Protein AF-0000000084953212 (afdb_homodimer)

Radius of gyration: 23.02 Å; Cα contacts (8 Å, |Δi|>4): 753; chains: 2; bounding box: 34×69×54 Å

Secondary structure (DSSP, 8-state):
-EEEEEEEEE--TTHHHH-SEEEEEEEEEEE--TTEEEEEEEETTEEEEEEEE---TTSSEEEEEEEEE-HHHHHHHHTTSPS--EEEEEEEEEETTEEEEEEEE-GGGTT-EEEEEEESSTT------TTEEEE-TT-GGGSHHHHHHS-GGG--/-EEEEEEEEE--TTHHHH-SEEEEEEEEEEE--TTEEEEEEEETTEEEEEEEE---TTSSEEEEEEEEE-HHHHHHHHTTSPS--EEEEEEEEEETTEEEEEEEE-GGGTT-EEEEEEESSTT------TTEEEE-TT-GGGSHHHHHHS-GGG--

Organism: Flavobacterium frigoris (strain PS1) (NCBI:txid1086011)

Structure (mmCIF, N/CA/C/O backbone):
data_AF-0000000084953212-model_v1
#
loop_
_entity.id
_entity.type
_entity.pdbx_description
1 polymer 'CYTH domain-containing protein'
#
loop_
_atom_site.group_PDB
_atom_site.id
_atom_site.type_symbol
_atom_site.label_atom_id
_atom_site.label_alt_id
_atom_site.label_comp_id
_atom_site.label_asym_id
_atom_site.label_entity_id
_atom_site.label_seq_id
_atom_site.pdbx_PDB_ins_code
_atom_site.Cartn_x
_atom_site.Cartn_y
_atom_site.Cartn_z
_atom_site.occupancy
_atom_site.B_iso_or_equiv
_atom_site.auth_seq_id
_atom_site.auth_comp_id
_atom_site.auth_asym_id
_atom_site.auth_atom_id
_atom_site.pdbx_PDB_model_num
ATOM 1 N N . MET A 1 1 ? -11.477 -5.938 -7.82 1 88.38 1 MET A N 1
ATOM 2 C CA . MET A 1 1 ? -11.906 -7.133 -8.547 1 88.38 1 MET A CA 1
ATOM 3 C C . MET A 1 1 ? -11.695 -8.383 -7.699 1 88.38 1 MET A C 1
ATOM 5 O O . MET A 1 1 ? -10.938 -8.359 -6.727 1 88.38 1 MET A O 1
ATOM 9 N N . ILE A 1 2 ? -12.461 -9.484 -8.008 1 93.38 2 ILE A N 1
ATOM 10 C CA . ILE A 1 2 ? -12.258 -10.758 -7.328 1 93.38 2 ILE A CA 1
ATOM 11 C C . ILE A 1 2 ? -11.383 -11.664 -8.188 1 93.38 2 ILE A C 1
ATOM 13 O O . ILE A 1 2 ? -11.609 -11.797 -9.391 1 93.38 2 ILE A O 1
ATOM 17 N N . GLU A 1 3 ? -10.414 -12.211 -7.512 1 95.75 3 GLU A N 1
ATOM 18 C CA . GLU A 1 3 ? -9.562 -13.18 -8.203 1 95.75 3 GLU A CA 1
ATOM 19 C C . GLU A 1 3 ? -9.758 -14.586 -7.637 1 95.75 3 GLU A C 1
ATOM 21 O O . GLU A 1 3 ? -9.961 -14.75 -6.434 1 95.75 3 GLU A O 1
ATOM 26 N N . ILE A 1 4 ? -9.75 -15.602 -8.523 1 96.38 4 ILE A N 1
ATOM 27 C CA . ILE A 1 4 ? -9.844 -17.016 -8.172 1 96.38 4 ILE A CA 1
ATOM 28 C C . ILE A 1 4 ? -8.633 -17.766 -8.711 1 96.38 4 ILE A C 1
ATOM 30 O O . ILE A 1 4 ? -8.414 -17.797 -9.922 1 96.38 4 ILE A O 1
ATOM 34 N N . GLU A 1 5 ? -7.91 -18.375 -7.75 1 97.12 5 GLU A N 1
ATOM 35 C CA . GLU A 1 5 ? -6.66 -18.984 -8.195 1 97.12 5 GLU A CA 1
ATOM 36 C C . GLU A 1 5 ? -6.402 -20.312 -7.473 1 97.12 5 GLU A C 1
ATOM 38 O O . GLU A 1 5 ? -6.863 -20.5 -6.344 1 97.12 5 GLU A O 1
ATOM 43 N N . ARG A 1 6 ? -5.727 -21.203 -8.125 1 97.38 6 ARG A N 1
ATOM 44 C CA . ARG A 1 6 ? -5.23 -22.453 -7.547 1 97.38 6 ARG A CA 1
ATOM 45 C C . ARG A 1 6 ? -3.717 -22.547 -7.684 1 97.38 6 ARG A C 1
ATOM 47 O O . ARG A 1 6 ? -3.139 -22.031 -8.648 1 97.38 6 ARG A O 1
ATOM 54 N N . LYS A 1 7 ? -3.133 -23.25 -6.73 1 97.94 7 LYS A N 1
ATOM 55 C CA . LYS A 1 7 ? -1.68 -23.344 -6.633 1 97.94 7 LYS A CA 1
ATOM 56 C C . LYS A 1 7 ? -1.238 -24.797 -6.52 1 97.94 7 LYS A C 1
ATOM 58 O O . LYS A 1 7 ? -1.851 -25.594 -5.797 1 97.94 7 LYS A O 1
ATOM 63 N N . PHE A 1 8 ? -0.127 -25.094 -7.227 1 98.75 8 PHE A N 1
ATOM 64 C CA . PHE A 1 8 ? 0.37 -26.469 -7.27 1 98.75 8 PHE A CA 1
ATOM 65 C C . PHE A 1 8 ? 1.893 -26.484 -7.207 1 98.75 8 PHE A C 1
ATOM 67 O O . PHE A 1 8 ? 2.555 -25.562 -7.676 1 98.75 8 PHE A O 1
ATOM 74 N N . LEU A 1 9 ? 2.389 -27.578 -6.641 1 98.62 9 LEU A N 1
ATOM 75 C CA . LEU A 1 9 ? 3.799 -27.891 -6.848 1 98.62 9 LEU A CA 1
ATOM 76 C C . LEU A 1 9 ? 4.039 -28.391 -8.266 1 98.62 9 LEU A C 1
ATOM 78 O O . LEU A 1 9 ? 3.09 -28.656 -9.008 1 98.62 9 LEU A O 1
ATOM 82 N N . VAL A 1 10 ? 5.332 -28.516 -8.641 1 98.69 10 VAL A N 1
ATOM 83 C CA . VAL A 1 10 ? 5.695 -28.906 -10 1 98.69 10 VAL A CA 1
ATOM 84 C C . VAL A 1 10 ? 6.625 -30.125 -9.945 1 98.69 10 VAL A C 1
ATOM 86 O O . VAL A 1 10 ? 7.574 -30.156 -9.164 1 98.69 10 VAL A O 1
ATOM 89 N N . LYS A 1 11 ? 6.41 -31.078 -10.844 1 97.94 11 LYS A N 1
ATOM 90 C CA . LYS A 1 11 ? 7.07 -32.375 -10.766 1 97.94 11 LYS A CA 1
ATOM 91 C C . LYS A 1 11 ? 8.43 -32.344 -11.461 1 97.94 11 LYS A C 1
ATOM 93 O O . LYS A 1 11 ? 9.352 -33.062 -11.062 1 97.94 11 LYS A O 1
ATOM 98 N N . ASP A 1 12 ? 8.508 -31.625 -12.539 1 96.88 12 ASP A N 1
ATOM 99 C CA . ASP A 1 12 ? 9.75 -31.578 -13.297 1 96.88 12 ASP A CA 1
ATOM 100 C C . ASP A 1 12 ? 9.828 -30.312 -14.148 1 96.88 12 ASP A C 1
ATOM 102 O O . ASP A 1 12 ? 8.906 -29.5 -14.141 1 96.88 12 ASP A O 1
ATOM 106 N N . ASN A 1 13 ? 10.875 -30.188 -14.945 1 97.88 13 ASN A N 1
ATOM 107 C CA . ASN A 1 13 ? 11.164 -28.922 -15.609 1 97.88 13 ASN A CA 1
ATOM 108 C C . ASN A 1 13 ? 10.625 -28.906 -17.031 1 97.88 13 ASN A C 1
ATOM 110 O O . ASN A 1 13 ? 10.977 -28.031 -17.828 1 97.88 13 ASN A O 1
ATOM 114 N N . SER A 1 14 ? 9.789 -29.828 -17.375 1 97.75 14 SER A N 1
ATOM 115 C CA . SER A 1 14 ? 9.336 -29.922 -18.766 1 97.75 14 SER A CA 1
ATOM 116 C C . SER A 1 14 ? 8.469 -28.719 -19.141 1 97.75 14 SER A C 1
ATOM 118 O O . SER A 1 14 ? 8.258 -28.453 -20.312 1 97.75 14 SER A O 1
ATOM 120 N N . PHE A 1 15 ? 7.945 -27.984 -18.125 1 98.31 15 PHE A N 1
ATOM 121 C CA . PHE A 1 15 ? 7.16 -26.781 -18.375 1 98.31 15 PHE A CA 1
ATOM 122 C C . PHE A 1 15 ? 7.992 -25.734 -19.109 1 98.31 15 PHE A C 1
ATOM 124 O O . PHE A 1 15 ? 7.449 -24.891 -19.828 1 98.31 15 PHE A O 1
ATOM 131 N N . LYS A 1 16 ? 9.258 -25.75 -18.938 1 98.38 16 LYS A N 1
ATOM 132 C CA . LYS A 1 16 ? 10.125 -24.734 -19.516 1 98.38 16 LYS A CA 1
ATOM 133 C C . LYS A 1 16 ? 10.086 -24.766 -21.047 1 98.38 16 LYS A C 1
ATOM 135 O O . LYS A 1 16 ? 10.039 -23.719 -21.703 1 98.38 16 LYS A O 1
ATOM 140 N N . SER A 1 17 ? 10.094 -26 -21.609 1 97.5 17 SER A N 1
ATOM 141 C CA . SER A 1 17 ? 10.062 -26.141 -23.062 1 97.5 17 SER A CA 1
ATOM 142 C C . SER A 1 17 ? 8.68 -25.797 -23.625 1 97.5 17 SER A C 1
ATOM 144 O O . SER A 1 17 ? 8.547 -25.453 -24.797 1 97.5 17 SER A O 1
ATOM 146 N N . ALA A 1 18 ? 7.699 -25.891 -22.781 1 97.25 18 ALA A N 1
ATOM 147 C CA . ALA A 1 18 ? 6.324 -25.656 -23.219 1 97.25 18 ALA A CA 1
ATOM 148 C C . ALA A 1 18 ? 5.941 -24.188 -23.047 1 97.25 18 ALA A C 1
ATOM 150 O O . ALA A 1 18 ? 4.906 -23.75 -23.547 1 97.25 18 ALA A O 1
ATOM 151 N N . ALA A 1 19 ? 6.727 -23.375 -22.422 1 98.5 19 ALA A N 1
ATOM 152 C CA . ALA A 1 19 ? 6.395 -22 -22.094 1 98.5 19 ALA A CA 1
ATOM 153 C C . ALA A 1 19 ? 6.461 -21.109 -23.344 1 98.5 19 ALA A C 1
ATOM 155 O O . ALA A 1 19 ? 7.387 -21.234 -24.141 1 98.5 19 ALA A O 1
ATOM 156 N N . PHE A 1 20 ? 5.488 -20.25 -23.516 1 98.19 20 PHE A N 1
ATOM 157 C CA . PHE A 1 20 ? 5.504 -19.328 -24.656 1 98.19 20 PHE A CA 1
ATOM 158 C C . PHE A 1 20 ? 6.105 -17.984 -24.266 1 98.19 20 PHE A C 1
ATOM 160 O O . PHE A 1 20 ? 6.395 -17.156 -25.125 1 98.19 20 PHE A O 1
ATOM 167 N N . ASN A 1 21 ? 6.215 -17.719 -22.953 1 97.31 21 ASN A N 1
ATOM 168 C CA . ASN A 1 21 ? 6.812 -16.5 -22.422 1 97.31 21 AS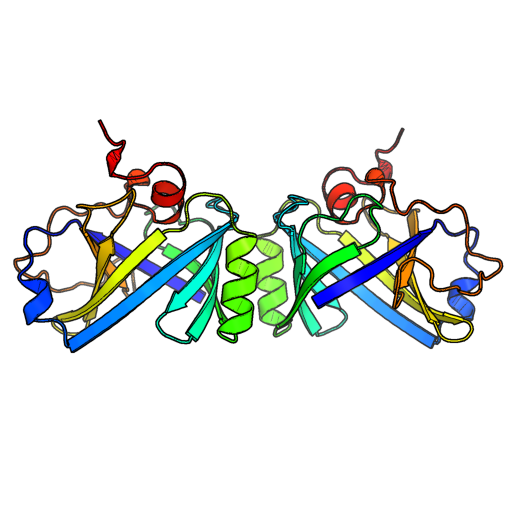N A CA 1
ATOM 169 C C . ASN A 1 21 ? 7.492 -16.75 -21.078 1 97.31 21 ASN A C 1
ATOM 171 O O . ASN A 1 21 ? 7.168 -17.719 -20.391 1 97.31 21 ASN A O 1
ATOM 175 N N . GLN A 1 22 ? 8.492 -15.984 -20.797 1 97.56 22 GLN A N 1
ATOM 176 C CA . GLN A 1 22 ? 9.148 -15.992 -19.5 1 97.56 22 GLN A CA 1
ATOM 177 C C . GLN A 1 22 ? 9.594 -14.586 -19.109 1 97.56 22 GLN A C 1
ATOM 179 O O . GLN A 1 22 ? 10.031 -13.805 -19.953 1 97.56 22 GLN A O 1
ATOM 184 N N . ASN A 1 23 ? 9.422 -14.227 -17.844 1 97.38 23 ASN A N 1
ATOM 185 C CA . ASN A 1 23 ? 9.828 -12.922 -17.312 1 97.38 23 ASN A CA 1
ATOM 186 C C . ASN A 1 23 ? 10.5 -13.062 -15.953 1 97.38 23 ASN A C 1
ATOM 188 O O . ASN A 1 23 ? 10.07 -13.859 -15.125 1 97.38 23 ASN A O 1
ATOM 192 N N . ARG A 1 24 ? 11.562 -12.289 -15.805 1 97.56 24 ARG A N 1
ATOM 193 C CA . ARG A 1 24 ? 12.156 -12.164 -14.477 1 97.56 24 ARG A CA 1
ATOM 194 C C . ARG A 1 24 ? 11.336 -11.219 -13.602 1 97.56 24 ARG A C 1
ATOM 196 O O . ARG A 1 24 ? 10.945 -10.141 -14.047 1 97.56 24 ARG A O 1
ATOM 203 N N . ILE A 1 25 ? 11.102 -11.648 -12.383 1 98.25 25 ILE A N 1
ATOM 204 C CA . ILE A 1 25 ? 10.234 -10.875 -11.5 1 98.25 25 ILE A CA 1
ATOM 205 C C . ILE A 1 25 ? 10.914 -10.672 -10.148 1 98.25 25 ILE A C 1
ATOM 207 O O . ILE A 1 25 ? 11.5 -11.602 -9.594 1 98.25 25 ILE A O 1
ATOM 211 N N . ALA A 1 26 ? 10.93 -9.469 -9.68 1 97.81 26 ALA A N 1
ATOM 212 C CA . ALA A 1 26 ? 11.242 -9.125 -8.297 1 97.81 26 ALA A CA 1
ATOM 213 C C . ALA A 1 26 ? 10.016 -8.578 -7.574 1 97.81 26 ALA A C 1
ATOM 215 O O . ALA A 1 26 ? 9.281 -7.746 -8.125 1 97.81 26 ALA A O 1
ATOM 216 N N . GLN A 1 27 ? 9.758 -9.07 -6.383 1 98.25 27 GLN A N 1
ATOM 217 C CA . GLN A 1 27 ? 8.586 -8.539 -5.691 1 98.25 27 GLN A CA 1
ATOM 218 C C . GLN A 1 27 ? 8.828 -8.461 -4.188 1 98.25 27 GLN A C 1
ATOM 220 O O . GLN A 1 27 ? 9.602 -9.25 -3.635 1 98.25 27 GLN A O 1
ATOM 225 N N . GLY A 1 28 ? 8.281 -7.496 -3.545 1 98.38 28 GLY A N 1
ATOM 226 C CA . GLY A 1 28 ? 8.32 -7.258 -2.111 1 98.38 28 GLY A CA 1
ATOM 227 C C . GLY A 1 28 ? 7 -6.766 -1.552 1 98.38 28 GLY A C 1
ATOM 228 O O . GLY A 1 28 ? 6.055 -6.527 -2.303 1 98.38 28 GLY A O 1
ATOM 229 N N . TYR A 1 29 ? 6.961 -6.711 -0.256 1 98.75 29 TYR A N 1
ATOM 230 C CA . TYR A 1 29 ? 5.707 -6.371 0.401 1 98.75 29 TYR A CA 1
ATOM 231 C C . TYR A 1 29 ? 5.871 -5.148 1.296 1 98.75 29 TYR A C 1
ATOM 233 O O . TYR A 1 29 ? 6.719 -5.141 2.191 1 98.75 29 TYR A O 1
ATOM 241 N N . LEU A 1 30 ? 5.035 -4.176 1.003 1 98.69 30 LEU A N 1
ATOM 242 C CA . LEU A 1 30 ? 4.902 -3.064 1.939 1 98.69 30 LEU A CA 1
ATOM 24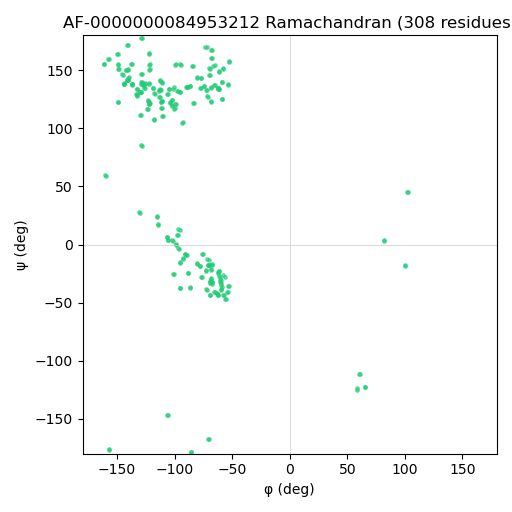3 C C . LEU A 1 30 ? 4.066 -3.469 3.148 1 98.69 30 LEU A C 1
ATOM 245 O O . LEU A 1 30 ? 4.199 -2.879 4.223 1 98.69 30 LEU A O 1
ATOM 249 N N . ASN A 1 31 ? 3.207 -4.383 2.939 1 98.5 31 ASN A N 1
ATOM 250 C CA . ASN A 1 31 ? 2.418 -5.023 3.986 1 98.5 31 ASN A CA 1
ATOM 251 C C . ASN A 1 31 ? 2.088 -6.473 3.635 1 98.5 31 ASN A C 1
ATOM 253 O O . ASN A 1 31 ? 1.482 -6.742 2.596 1 98.5 31 ASN A O 1
ATOM 257 N N . SER A 1 32 ? 2.467 -7.41 4.492 1 97.25 32 SER A N 1
ATOM 258 C CA . SER A 1 32 ? 2.24 -8.82 4.199 1 97.25 32 SER A CA 1
ATOM 259 C C . SER A 1 32 ? 1.036 -9.359 4.965 1 97.25 32 SER A C 1
ATOM 261 O O . SER A 1 32 ? 0.739 -10.555 4.906 1 97.25 32 SER A O 1
ATOM 263 N N . ASP A 1 33 ? 0.352 -8.492 5.703 1 96.12 33 ASP A N 1
ATOM 264 C CA . ASP A 1 33 ? -0.86 -8.922 6.395 1 96.12 33 ASP A CA 1
ATOM 265 C C . ASP A 1 33 ? -1.892 -9.461 5.41 1 96.12 33 ASP A C 1
ATOM 267 O O . ASP A 1 33 ? -2.285 -8.766 4.469 1 96.12 33 ASP A O 1
ATOM 271 N N . PRO A 1 34 ? -2.371 -10.688 5.625 1 94.88 34 PRO A N 1
ATOM 272 C CA . PRO A 1 34 ? -3.281 -11.305 4.656 1 94.88 34 PRO A CA 1
ATOM 273 C C . PRO A 1 34 ? -4.578 -10.516 4.484 1 94.88 34 PRO A C 1
ATOM 275 O O . PRO A 1 34 ? -5.246 -10.641 3.455 1 94.88 34 PRO A O 1
ATOM 278 N N . GLU A 1 35 ? -4.984 -9.719 5.414 1 96 35 GLU A N 1
ATOM 279 C CA . GLU A 1 35 ? -6.234 -8.961 5.332 1 96 35 GLU A CA 1
ATOM 280 C C . GLU A 1 35 ? -6.078 -7.738 4.43 1 96 35 GLU A C 1
ATOM 282 O O . GLU A 1 35 ? -7.074 -7.164 3.982 1 96 35 GLU A O 1
ATOM 287 N N . ARG A 1 36 ? -4.832 -7.344 4.191 1 97.88 36 ARG A N 1
ATOM 288 C CA . ARG A 1 36 ? -4.559 -6.121 3.445 1 97.88 36 ARG A CA 1
ATOM 289 C C . ARG A 1 36 ? -3.137 -6.121 2.898 1 97.88 36 ARG A C 1
ATOM 291 O O . ARG A 1 36 ? -2.359 -5.203 3.172 1 97.88 36 ARG A O 1
ATOM 298 N N . THR A 1 37 ? -2.854 -7.059 2.117 1 98.19 37 THR A N 1
ATOM 299 C CA . THR A 1 37 ? -1.521 -7.188 1.538 1 98.19 37 THR A CA 1
ATOM 300 C C . THR A 1 37 ? -1.248 -6.062 0.547 1 98.19 37 THR A C 1
ATOM 302 O O . THR A 1 37 ? -2.117 -5.703 -0.25 1 98.19 37 THR A O 1
ATOM 305 N N . VAL A 1 38 ? -0.121 -5.477 0.58 1 98.88 38 VAL A N 1
ATOM 306 C CA . VAL A 1 38 ? 0.352 -4.504 -0.398 1 98.88 38 VAL A CA 1
ATOM 307 C C . VAL A 1 38 ? 1.68 -4.969 -0.991 1 98.88 38 VAL A C 1
ATOM 309 O O . VAL A 1 38 ? 2.697 -5.008 -0.296 1 98.88 38 VAL A O 1
ATOM 312 N N . ARG A 1 39 ? 1.643 -5.219 -2.307 1 98.88 39 ARG A N 1
ATOM 313 C CA . ARG A 1 39 ? 2.791 -5.809 -2.988 1 98.88 39 ARG A CA 1
ATOM 314 C C . ARG A 1 39 ? 3.324 -4.879 -4.07 1 98.88 39 ARG A C 1
ATOM 316 O O . ARG A 1 39 ? 2.547 -4.277 -4.816 1 98.88 39 ARG A O 1
ATOM 323 N N . ILE A 1 40 ? 4.613 -4.738 -4.102 1 98.88 40 ILE A N 1
ATOM 324 C CA . ILE A 1 40 ? 5.309 -4.113 -5.223 1 98.88 40 ILE A CA 1
ATOM 325 C C . ILE A 1 40 ? 6.004 -5.184 -6.059 1 98.88 40 ILE A C 1
ATOM 327 O O . ILE A 1 40 ? 6.652 -6.082 -5.516 1 98.88 40 ILE A O 1
ATOM 331 N N . ARG A 1 41 ? 5.828 -5.078 -7.379 1 98.75 41 ARG A N 1
ATOM 332 C CA . ARG A 1 41 ? 6.422 -6.059 -8.281 1 98.75 41 ARG A CA 1
ATOM 333 C C . ARG A 1 41 ? 7.043 -5.379 -9.5 1 98.75 41 ARG A C 1
ATOM 335 O O . ARG A 1 41 ? 6.5 -4.398 -10.016 1 98.75 41 ARG A O 1
ATOM 342 N N . ILE A 1 42 ? 8.203 -5.863 -9.844 1 98.44 42 ILE A N 1
ATOM 343 C CA . ILE A 1 42 ? 8.805 -5.52 -11.125 1 98.44 42 ILE A CA 1
ATOM 344 C C . ILE A 1 42 ? 8.844 -6.75 -12.023 1 98.44 42 ILE A C 1
ATOM 346 O O . ILE A 1 42 ? 9.336 -7.805 -11.625 1 98.44 42 ILE A O 1
ATOM 350 N N . LYS A 1 43 ? 8.266 -6.637 -13.133 1 97.56 43 LYS A N 1
ATOM 351 C CA . LYS A 1 43 ? 8.289 -7.637 -14.195 1 97.56 43 LYS A CA 1
ATOM 352 C C . LYS A 1 43 ? 8.945 -7.086 -15.461 1 97.56 43 LYS A C 1
ATOM 354 O O . LYS A 1 43 ? 8.352 -6.277 -16.172 1 97.56 43 LYS A O 1
ATOM 359 N N . GLY A 1 44 ? 10.141 -7.566 -15.695 1 93.31 44 GLY A N 1
ATOM 360 C CA . GLY A 1 44 ? 10.906 -6.934 -16.766 1 93.31 44 GLY A CA 1
ATOM 361 C C . GLY A 1 44 ? 11.172 -5.461 -16.516 1 93.31 44 GLY A C 1
ATOM 362 O O . GLY A 1 44 ? 11.898 -5.109 -15.578 1 93.31 44 GLY A O 1
ATOM 363 N N . ASN A 1 45 ? 10.539 -4.629 -17.328 1 94.75 45 ASN A N 1
ATOM 364 C CA . ASN A 1 45 ? 10.742 -3.189 -17.188 1 94.75 45 ASN A CA 1
ATOM 365 C C . ASN A 1 45 ? 9.461 -2.479 -16.766 1 94.75 45 ASN A C 1
ATOM 367 O O . ASN A 1 45 ? 9.25 -1.312 -17.109 1 94.75 45 ASN A O 1
ATOM 371 N N . GLN A 1 46 ? 8.641 -3.26 -16.172 1 97.56 46 GLN A N 1
ATOM 372 C CA . GLN A 1 46 ? 7.359 -2.693 -15.758 1 97.56 46 GLN A CA 1
ATOM 373 C C . GLN A 1 46 ? 7.113 -2.934 -14.273 1 97.56 46 GLN A C 1
ATOM 375 O O . GLN A 1 46 ? 7.359 -4.027 -13.766 1 97.56 46 GLN A O 1
ATOM 380 N N . GLY A 1 47 ? 6.668 -1.867 -13.578 1 98.5 47 GLY A N 1
ATOM 381 C CA . GLY A 1 47 ? 6.328 -1.984 -12.172 1 98.5 47 GLY A CA 1
ATOM 382 C C . GLY A 1 47 ? 4.836 -2.145 -11.93 1 98.5 47 GLY A C 1
ATOM 383 O O . GLY A 1 47 ? 4.023 -1.77 -12.773 1 98.5 47 GLY A O 1
ATOM 384 N N . TYR A 1 48 ? 4.523 -2.75 -10.789 1 98.69 48 TYR A N 1
ATOM 385 C CA . TYR A 1 48 ? 3.137 -2.93 -10.375 1 98.69 48 TYR A CA 1
ATOM 386 C C . TYR A 1 48 ? 2.988 -2.732 -8.875 1 98.69 48 TYR A C 1
ATOM 388 O O . TYR A 1 48 ? 3.852 -3.15 -8.094 1 98.69 48 TYR A O 1
ATOM 396 N N . ILE A 1 49 ? 1.905 -2.113 -8.523 1 98.81 49 ILE A N 1
ATOM 397 C CA . ILE A 1 49 ? 1.442 -2.148 -7.145 1 98.81 49 ILE A CA 1
ATOM 398 C C . ILE A 1 49 ? 0.127 -2.918 -7.059 1 98.81 49 ILE A C 1
ATOM 400 O O . ILE A 1 49 ? -0.766 -2.727 -7.887 1 98.81 49 ILE A O 1
ATOM 404 N N . THR A 1 50 ? 0.055 -3.834 -6.086 1 98.75 50 THR A N 1
ATOM 405 C CA . THR A 1 50 ? -1.122 -4.684 -5.934 1 98.75 50 THR A CA 1
ATOM 406 C C . THR A 1 50 ? -1.58 -4.719 -4.48 1 98.75 50 THR A C 1
ATOM 408 O O . THR A 1 50 ? -0.758 -4.82 -3.568 1 98.75 50 THR A O 1
ATOM 411 N N . ILE A 1 51 ? -2.826 -4.566 -4.324 1 98.75 51 ILE A N 1
ATOM 412 C CA . ILE A 1 51 ? -3.439 -4.707 -3.006 1 98.75 51 ILE A CA 1
ATOM 413 C C . ILE A 1 51 ? -4.438 -5.863 -3.021 1 98.75 51 ILE A C 1
ATOM 415 O O . ILE A 1 51 ? -5.258 -5.969 -3.936 1 98.75 51 ILE A O 1
ATOM 419 N N . LYS A 1 52 ? -4.309 -6.75 -2.033 1 97.81 52 LYS A N 1
ATOM 420 C CA . LYS A 1 52 ? -5.211 -7.891 -1.952 1 97.81 52 LYS A CA 1
ATOM 421 C C . LYS A 1 52 ? -5.848 -7.992 -0.568 1 97.81 52 LYS A C 1
ATOM 423 O O . LYS A 1 52 ? -5.188 -7.746 0.443 1 97.81 52 LYS A O 1
ATOM 428 N N . GLY A 1 53 ? -7.105 -8.266 -0.518 1 97.06 53 GLY A N 1
ATOM 429 C CA . GLY A 1 53 ? -7.797 -8.555 0.729 1 97.06 53 GLY A CA 1
ATOM 430 C C . GLY A 1 53 ? -7.703 -10.008 1.146 1 97.06 53 GLY A C 1
ATOM 431 O O . GLY A 1 53 ? -7.043 -10.805 0.48 1 97.06 53 GLY A O 1
ATOM 432 N N . ILE A 1 54 ? -8.312 -10.32 2.201 1 94.38 54 ILE A N 1
ATOM 433 C CA . ILE A 1 54 ? -8.242 -11.664 2.768 1 94.38 54 ILE A CA 1
ATOM 434 C C . ILE A 1 54 ? -8.992 -12.641 1.865 1 94.38 54 ILE A C 1
ATOM 436 O O . ILE A 1 54 ? -10.008 -12.281 1.261 1 94.38 54 ILE A O 1
ATOM 440 N N . SER A 1 55 ? -8.453 -13.859 1.83 1 92.88 55 SER A N 1
ATOM 441 C CA . SER A 1 55 ? -9.133 -14.906 1.08 1 92.88 55 SER A CA 1
ATOM 442 C C . SER A 1 55 ? -10.422 -15.336 1.769 1 92.88 55 SER A C 1
ATOM 444 O O . SER A 1 55 ? -10.531 -15.266 2.994 1 92.88 55 SER A O 1
ATOM 446 N N . ASN A 1 56 ? -11.297 -15.773 0.966 1 92.69 56 ASN A N 1
ATOM 447 C CA . ASN A 1 56 ? -12.516 -16.328 1.537 1 92.69 56 ASN A CA 1
ATOM 448 C C . ASN A 1 56 ? -12.258 -17.672 2.227 1 92.69 56 ASN A C 1
ATOM 450 O O . ASN A 1 56 ? -11.102 -18.062 2.406 1 92.69 56 ASN A O 1
ATOM 454 N N . GLU A 1 57 ? -13.305 -18.406 2.564 1 89 57 GLU A N 1
ATOM 455 C CA . GLU A 1 57 ? -13.211 -19.625 3.363 1 89 57 GLU A CA 1
ATOM 456 C C . GLU A 1 57 ? -12.5 -20.734 2.592 1 89 57 GLU A C 1
ATOM 458 O O . GLU A 1 57 ? -11.789 -21.562 3.182 1 89 57 GLU A O 1
ATOM 463 N N . THR A 1 58 ? -12.664 -20.781 1.342 1 86.12 58 THR A N 1
ATOM 464 C CA . THR A 1 58 ? -12.078 -21.844 0.529 1 86.12 58 THR A CA 1
ATOM 465 C C . THR A 1 58 ? -10.609 -21.562 0.241 1 86.12 58 THR A C 1
ATOM 467 O O . THR A 1 58 ? -9.875 -22.438 -0.199 1 86.12 58 THR A O 1
ATOM 470 N N . GLY A 1 59 ? -10.242 -20.281 0.474 1 89.38 59 GLY A N 1
ATOM 471 C CA . GLY A 1 59 ? -8.867 -19.891 0.199 1 89.38 59 GLY A CA 1
ATOM 472 C C . GLY A 1 59 ? -8.617 -19.578 -1.264 1 89.38 59 GLY A C 1
ATOM 473 O O . GLY A 1 59 ? -7.535 -19.109 -1.63 1 89.38 59 GLY A O 1
ATOM 474 N N . MET A 1 60 ? -9.633 -19.609 -2.102 1 90.69 60 MET A N 1
ATOM 475 C CA . MET A 1 60 ? -9.438 -19.516 -3.547 1 90.69 60 MET A CA 1
ATOM 476 C C . MET A 1 60 ? -9.758 -18.109 -4.039 1 90.69 60 MET A C 1
ATOM 478 O O . MET A 1 60 ? -9.281 -17.688 -5.102 1 90.69 60 MET A O 1
ATOM 482 N N . SER A 1 61 ? -10.594 -17.375 -3.318 1 93.62 61 SER A N 1
ATOM 483 C CA . SER A 1 61 ? -11.109 -16.094 -3.801 1 93.62 61 SER A CA 1
ATOM 484 C C . SER A 1 61 ? -10.766 -14.969 -2.836 1 93.62 61 SER A C 1
ATOM 486 O O . SER A 1 61 ? -10.883 -15.125 -1.619 1 93.62 61 SER A O 1
ATOM 488 N N . ARG A 1 62 ? -10.367 -13.859 -3.453 1 95.38 62 ARG A N 1
ATOM 489 C CA . ARG A 1 62 ? -10.18 -12.68 -2.615 1 95.38 62 ARG A CA 1
ATOM 490 C C . ARG A 1 62 ? -10.188 -11.406 -3.455 1 95.38 62 ARG A C 1
ATOM 492 O O . ARG A 1 62 ? -9.992 -11.453 -4.672 1 95.38 62 ARG A O 1
ATOM 499 N N . PHE A 1 63 ? -10.523 -10.258 -2.877 1 96.75 63 PHE A N 1
ATOM 500 C CA . PHE A 1 63 ? -10.453 -8.945 -3.508 1 96.75 63 PHE A CA 1
ATOM 501 C C . PHE A 1 63 ? -9.023 -8.641 -3.955 1 96.75 63 PHE A C 1
ATOM 503 O O . PHE A 1 63 ? -8.07 -8.93 -3.232 1 96.75 63 PHE A O 1
ATOM 510 N N . GLU A 1 64 ? -8.977 -8.023 -5.164 1 97.94 64 GLU A N 1
ATOM 511 C CA . GLU A 1 64 ? -7.668 -7.617 -5.68 1 97.94 64 GLU A CA 1
ATOM 512 C C . GLU A 1 64 ? -7.762 -6.293 -6.434 1 97.94 64 GLU A C 1
ATOM 514 O O . GLU A 1 64 ? -8.719 -6.062 -7.18 1 97.94 64 GLU A O 1
ATOM 519 N N . TRP A 1 65 ? -6.809 -5.445 -6.223 1 98.44 65 TRP A N 1
ATOM 520 C CA . TRP A 1 65 ? -6.594 -4.184 -6.922 1 98.44 65 TRP A CA 1
ATOM 521 C C . TRP A 1 65 ? -5.152 -4.074 -7.414 1 98.44 65 TRP A C 1
ATOM 523 O O . TRP A 1 65 ? -4.215 -4.383 -6.676 1 98.44 65 TRP A O 1
ATOM 533 N N . GLU A 1 66 ? -4.992 -3.711 -8.695 1 98.12 66 GLU A N 1
ATOM 534 C CA . GLU A 1 66 ? -3.646 -3.609 -9.25 1 98.12 66 GLU A CA 1
ATOM 535 C C . GLU A 1 66 ? -3.516 -2.396 -10.172 1 98.12 66 GLU A C 1
ATOM 537 O O . GLU A 1 66 ? -4.449 -2.064 -10.906 1 98.12 66 GLU A O 1
ATOM 542 N N . LYS A 1 67 ? -2.365 -1.798 -10.117 1 97.69 67 LYS A N 1
ATOM 543 C CA . LYS A 1 67 ? -2.043 -0.671 -10.992 1 97.69 67 LYS A CA 1
ATOM 544 C C . LYS A 1 67 ? -0.601 -0.75 -11.484 1 97.69 67 LYS A C 1
ATOM 546 O O . LYS A 1 67 ? 0.303 -1.097 -10.719 1 97.69 67 LYS A O 1
ATOM 551 N N . GLU A 1 68 ? -0.45 -0.375 -12.727 1 98.12 68 GLU A N 1
ATOM 552 C CA . GLU A 1 68 ? 0.902 -0.23 -13.258 1 98.12 68 GLU A CA 1
ATOM 553 C C . GLU A 1 68 ? 1.552 1.062 -12.766 1 98.12 68 GLU A C 1
ATOM 555 O O . GLU A 1 68 ? 0.883 2.09 -12.641 1 98.12 68 GLU A O 1
ATOM 560 N N . ILE A 1 69 ? 2.814 0.973 -12.516 1 98.31 69 ILE A N 1
ATOM 561 C CA . ILE A 1 69 ? 3.598 2.152 -12.164 1 98.31 69 ILE A CA 1
ATOM 562 C C . ILE A 1 69 ? 4.938 2.123 -12.898 1 98.31 69 ILE A C 1
ATOM 564 O O . ILE A 1 69 ? 5.371 1.068 -13.367 1 98.31 69 ILE A O 1
ATOM 568 N N . PRO A 1 70 ? 5.535 3.262 -13.094 1 98 70 PRO A N 1
ATOM 569 C CA . PRO A 1 70 ? 6.828 3.283 -13.781 1 98 70 PRO A CA 1
ATOM 570 C C . PRO A 1 70 ? 7.883 2.43 -13.078 1 98 70 PRO A C 1
ATOM 572 O O . PRO A 1 70 ? 7.891 2.344 -11.844 1 98 70 PRO A O 1
ATOM 575 N N . PHE A 1 71 ? 8.805 1.933 -13.891 1 98 71 PHE A N 1
ATOM 576 C CA . PHE A 1 71 ? 9.867 1.049 -13.438 1 98 71 PHE A CA 1
ATOM 577 C C . PHE A 1 71 ? 10.656 1.694 -12.297 1 98 71 PHE A C 1
ATOM 579 O O . PHE A 1 71 ? 10.859 1.078 -11.25 1 98 71 PHE A O 1
ATOM 586 N N . ASP A 1 72 ? 11.031 2.916 -12.453 1 97.69 72 ASP A N 1
ATOM 587 C CA . ASP A 1 72 ? 11.883 3.605 -11.492 1 97.69 72 ASP A CA 1
ATOM 588 C C . ASP A 1 72 ? 11.148 3.826 -10.172 1 97.69 72 ASP A C 1
ATOM 590 O O . ASP A 1 72 ? 11.758 3.787 -9.102 1 97.69 72 ASP A O 1
ATOM 594 N N . GLU A 1 73 ? 9.797 4.027 -10.258 1 98.12 73 GLU A N 1
ATOM 595 C CA . GLU A 1 73 ? 9 4.176 -9.047 1 98.12 73 GLU A CA 1
ATOM 596 C C . GLU A 1 73 ? 8.906 2.857 -8.281 1 98.12 73 GLU A C 1
ATOM 598 O O . GLU A 1 73 ? 9.086 2.826 -7.062 1 98.12 73 GLU A O 1
ATOM 603 N N . ALA A 1 74 ? 8.695 1.825 -8.992 1 98.5 74 ALA A N 1
ATOM 604 C CA . ALA A 1 74 ? 8.617 0.51 -8.359 1 98.5 74 ALA A CA 1
ATOM 605 C C . ALA A 1 74 ? 9.93 0.145 -7.688 1 98.5 74 ALA A C 1
ATOM 607 O O . ALA A 1 74 ? 9.945 -0.403 -6.582 1 98.5 74 ALA A O 1
ATOM 608 N N . LYS A 1 75 ? 11.023 0.41 -8.367 1 97.62 75 LYS A N 1
ATOM 609 C CA . LYS A 1 75 ? 12.344 0.13 -7.812 1 97.62 75 LYS A CA 1
ATOM 610 C C . LYS A 1 75 ? 12.547 0.858 -6.488 1 97.62 75 LYS A C 1
ATOM 612 O O . LYS A 1 75 ? 13.031 0.269 -5.52 1 97.62 75 LYS A O 1
ATOM 617 N N . SER A 1 76 ? 12.141 2.137 -6.426 1 97.5 76 SER A N 1
ATOM 618 C CA . SER A 1 76 ? 12.258 2.924 -5.203 1 97.5 76 SER A CA 1
ATOM 619 C C . SER A 1 76 ? 11.367 2.365 -4.098 1 97.5 76 SER A C 1
ATOM 621 O O . SER A 1 76 ? 11.773 2.307 -2.938 1 97.5 76 SER A O 1
ATOM 623 N N . LEU A 1 77 ? 10.172 1.965 -4.461 1 98.31 77 LEU A N 1
ATOM 624 C CA . LEU A 1 77 ? 9.219 1.459 -3.475 1 98.31 77 LEU A CA 1
ATOM 625 C C . LEU A 1 77 ? 9.672 0.11 -2.926 1 98.31 77 LEU A C 1
ATOM 627 O O . LEU A 1 77 ? 9.43 -0.204 -1.759 1 98.31 77 LEU A O 1
ATOM 631 N N . LEU A 1 78 ? 10.359 -0.692 -3.742 1 97.81 78 LEU A N 1
ATOM 632 C CA . LEU A 1 78 ? 10.859 -1.986 -3.297 1 97.81 78 LEU A CA 1
ATOM 633 C C . LEU A 1 78 ? 11.828 -1.821 -2.131 1 97.81 78 LEU A C 1
ATOM 635 O O . LEU A 1 78 ? 11.891 -2.676 -1.245 1 97.81 78 LEU A O 1
ATOM 639 N N . LEU A 1 79 ? 12.523 -0.739 -2.1 1 96.56 79 LEU A N 1
ATOM 640 C CA . LEU A 1 79 ? 13.516 -0.483 -1.061 1 96.56 79 LEU A CA 1
ATOM 641 C C . LEU A 1 79 ? 12.844 -0.244 0.287 1 96.56 79 LEU A C 1
ATOM 643 O O . LEU A 1 79 ? 13.484 -0.351 1.334 1 96.56 79 LEU A O 1
ATOM 647 N N . LEU A 1 80 ? 11.531 0.068 0.248 1 97.44 80 LEU A N 1
ATOM 648 C CA . LEU A 1 80 ? 10.781 0.335 1.473 1 97.44 80 LEU A CA 1
ATOM 649 C C . LEU A 1 80 ? 10.117 -0.936 1.993 1 97.44 80 LEU A C 1
ATOM 651 O O . LEU A 1 80 ? 9.641 -0.971 3.129 1 97.44 80 LEU A O 1
ATOM 655 N N . CYS A 1 81 ? 10.109 -1.94 1.216 1 98.12 81 CYS A N 1
ATOM 656 C CA . CYS A 1 81 ? 9.367 -3.152 1.546 1 98.12 81 CYS A CA 1
ATOM 657 C C . CYS A 1 81 ? 10 -3.871 2.732 1 98.12 81 CYS A C 1
ATOM 659 O O . CYS A 1 81 ? 11.156 -3.625 3.07 1 98.12 81 CYS A O 1
ATOM 661 N N . GLU A 1 82 ? 9.203 -4.695 3.318 1 97.12 82 GLU A N 1
ATOM 662 C CA . GLU A 1 82 ? 9.688 -5.621 4.336 1 97.12 82 GLU A CA 1
ATOM 663 C C . GLU A 1 82 ? 10.875 -6.434 3.824 1 97.12 82 GLU A C 1
ATOM 665 O O . GLU A 1 82 ? 11.055 -6.582 2.613 1 97.12 82 GLU A O 1
ATOM 670 N N . LYS A 1 83 ? 11.633 -6.906 4.781 1 93.75 83 LYS A N 1
ATOM 671 C CA . LYS A 1 83 ? 12.742 -7.766 4.379 1 93.75 83 LYS A CA 1
ATOM 672 C C . LYS A 1 83 ? 12.242 -9.023 3.676 1 93.75 83 LYS A C 1
ATOM 674 O O . LYS A 1 83 ? 11.156 -9.523 3.992 1 93.75 83 LYS A O 1
ATOM 679 N N . GLY A 1 84 ? 13.062 -9.523 2.721 1 93.06 84 GLY A N 1
ATOM 680 C CA . GLY A 1 84 ? 12.734 -10.773 2.066 1 93.06 84 GLY A CA 1
ATOM 681 C C . GLY A 1 84 ? 12.156 -10.594 0.674 1 93.06 84 GLY A C 1
ATOM 682 O O . GLY A 1 84 ? 11.125 -11.18 0.339 1 93.06 84 GLY A O 1
ATOM 683 N N . VAL A 1 85 ? 12.734 -9.773 -0.097 1 92.69 85 VAL A N 1
ATOM 684 C CA . VAL A 1 85 ? 12.312 -9.594 -1.483 1 92.69 85 VAL A CA 1
ATOM 685 C C . VAL A 1 85 ? 12.492 -10.906 -2.244 1 92.69 85 VAL A C 1
ATOM 687 O O . VAL A 1 85 ? 13.523 -11.57 -2.129 1 92.69 85 VAL A O 1
ATOM 690 N N . ILE A 1 86 ? 11.523 -11.297 -3.006 1 97 86 ILE A N 1
ATOM 691 C CA . ILE A 1 86 ? 11.508 -12.555 -3.744 1 97 86 ILE A CA 1
ATOM 692 C C . ILE A 1 86 ? 12 -12.32 -5.168 1 97 86 ILE A C 1
ATOM 694 O O . ILE A 1 86 ? 11.602 -11.352 -5.82 1 97 86 ILE A O 1
ATOM 698 N N . ASP A 1 87 ? 12.898 -13.172 -5.531 1 96.88 87 ASP A N 1
ATOM 699 C CA . ASP A 1 87 ? 13.422 -13.219 -6.891 1 96.88 87 ASP A CA 1
ATOM 700 C C . ASP A 1 87 ? 13.016 -14.516 -7.59 1 96.88 87 ASP A C 1
ATOM 702 O O . ASP A 1 87 ? 13.227 -15.609 -7.062 1 96.88 87 ASP A O 1
ATOM 706 N N . LYS A 1 88 ? 12.398 -14.344 -8.797 1 98.5 88 LYS A N 1
ATOM 707 C CA . LYS A 1 88 ? 11.922 -15.539 -9.492 1 98.5 88 LYS A CA 1
ATOM 708 C C . LYS A 1 88 ? 11.781 -15.289 -10.984 1 98.5 88 LYS A C 1
ATOM 710 O O . LYS A 1 88 ? 11.773 -14.133 -11.43 1 98.5 88 LYS A O 1
ATOM 715 N N . THR A 1 89 ? 11.766 -16.312 -11.711 1 98.44 89 THR A N 1
ATOM 716 C CA . THR A 1 89 ? 11.359 -16.266 -13.109 1 98.44 89 THR A CA 1
ATOM 717 C C . THR A 1 89 ? 9.984 -16.891 -13.297 1 98.44 89 THR A C 1
ATOM 719 O O . THR A 1 89 ? 9.727 -17.984 -12.805 1 98.44 89 THR A O 1
ATOM 722 N N . ARG A 1 90 ? 9.102 -16.188 -13.961 1 98.62 90 ARG A N 1
ATOM 723 C CA . ARG A 1 90 ? 7.781 -16.734 -14.281 1 98.62 90 ARG A CA 1
ATOM 724 C C . ARG A 1 90 ? 7.711 -17.188 -15.734 1 98.62 90 ARG A C 1
ATOM 726 O O . ARG A 1 90 ? 7.957 -16.391 -16.656 1 98.62 90 ARG A O 1
ATOM 733 N N . PHE A 1 91 ? 7.34 -18.453 -15.875 1 98.75 91 PHE A N 1
ATOM 734 C CA . PHE A 1 91 ? 7.043 -19.031 -17.172 1 98.75 91 PHE A CA 1
ATOM 735 C C . PHE A 1 91 ? 5.539 -19.109 -17.406 1 98.75 91 PHE A C 1
ATOM 737 O O . PHE A 1 91 ? 4.785 -19.484 -16.516 1 98.75 91 PHE A O 1
ATOM 744 N N . GLU A 1 92 ? 5.121 -18.719 -18.594 1 98.62 92 GLU A N 1
ATOM 745 C CA . GLU A 1 92 ? 3.713 -18.844 -18.969 1 98.62 92 GLU A CA 1
ATOM 746 C C . GLU A 1 92 ? 3.488 -20 -19.922 1 98.62 92 GLU A C 1
ATOM 748 O O . GLU A 1 92 ? 4.098 -20.047 -21 1 98.62 92 GLU A O 1
ATOM 753 N N . VAL A 1 93 ? 2.627 -20.906 -19.5 1 98.69 93 VAL A N 1
ATOM 754 C CA . VAL A 1 93 ? 2.369 -22.109 -20.281 1 98.69 93 VAL A CA 1
ATOM 755 C C . VAL A 1 93 ? 0.882 -22.188 -20.609 1 98.69 93 VAL A C 1
ATOM 757 O O . VAL A 1 93 ? 0.036 -22.234 -19.719 1 98.69 93 VAL A O 1
ATOM 760 N N . LYS A 1 94 ? 0.571 -22.25 -21.844 1 98.38 94 LYS A N 1
ATOM 761 C CA . LYS A 1 94 ? -0.818 -22.391 -22.281 1 98.38 94 LYS A CA 1
ATOM 762 C C . LYS A 1 94 ? -1.244 -23.859 -22.266 1 98.38 94 LYS A C 1
ATOM 764 O O . LYS A 1 94 ? -0.602 -24.703 -22.891 1 98.38 94 LYS A O 1
ATOM 769 N N . ILE A 1 95 ? -2.256 -24.156 -21.531 1 97.62 95 ILE A N 1
ATOM 770 C CA . ILE A 1 95 ? -2.863 -25.484 -21.484 1 97.62 95 ILE A CA 1
ATOM 771 C C . ILE A 1 95 ? -4.371 -25.375 -21.688 1 97.62 95 ILE A C 1
ATOM 773 O O . ILE A 1 95 ? -5.09 -24.891 -20.797 1 97.62 95 ILE A O 1
ATOM 777 N N . GLY A 1 96 ? -4.902 -25.844 -22.781 1 95.5 96 GLY A N 1
ATOM 778 C CA . GLY A 1 96 ? -6.309 -25.609 -23.078 1 95.5 96 GLY A CA 1
ATOM 779 C C . GLY A 1 96 ? -6.676 -24.141 -23.141 1 95.5 96 GLY A C 1
ATOM 780 O O . GLY A 1 96 ? -6.047 -23.375 -23.875 1 95.5 96 GLY A O 1
ATOM 781 N N . ASN A 1 97 ? -7.695 -23.766 -22.281 1 95.56 97 ASN A N 1
ATOM 782 C CA . ASN A 1 97 ? -8.188 -22.391 -22.297 1 95.56 97 ASN A CA 1
ATOM 783 C C . ASN A 1 97 ? -7.543 -21.562 -21.188 1 95.56 97 ASN A C 1
ATOM 785 O O . ASN A 1 97 ? -7.953 -20.422 -20.953 1 95.56 97 ASN A O 1
ATOM 789 N N . HIS A 1 98 ? -6.582 -22.172 -20.562 1 98 98 HIS A N 1
ATOM 790 C CA . HIS A 1 98 ? -5.992 -21.484 -19.422 1 98 98 HIS A CA 1
ATOM 791 C C . HIS A 1 98 ? -4.496 -21.266 -19.625 1 98 98 HIS A C 1
ATOM 793 O O . HIS A 1 98 ? -3.881 -21.922 -20.469 1 98 98 HIS A O 1
ATOM 799 N N . THR A 1 99 ? -4.02 -20.312 -18.984 1 98.25 99 THR A N 1
ATOM 800 C CA . THR A 1 99 ? -2.578 -20.109 -18.891 1 98.25 99 THR A CA 1
ATOM 801 C C . THR A 1 99 ? -2.1 -20.375 -17.453 1 98.25 99 THR A C 1
ATOM 803 O O . THR A 1 99 ? -2.609 -19.781 -16.516 1 98.25 99 THR A O 1
ATOM 806 N N . TYR A 1 100 ? -1.169 -21.281 -17.359 1 98.75 100 TYR A N 1
ATOM 807 C CA . TYR A 1 100 ? -0.49 -21.484 -16.078 1 98.75 100 TYR A CA 1
ATOM 808 C C . TYR A 1 100 ? 0.69 -20.531 -15.93 1 98.75 100 TYR A C 1
ATOM 810 O O . TYR A 1 100 ? 1.438 -20.312 -16.875 1 98.75 100 TYR A O 1
ATOM 818 N N . GLU A 1 101 ? 0.812 -19.984 -14.828 1 98.69 101 GLU A N 1
ATOM 819 C CA . GLU A 1 101 ? 2.021 -19.266 -14.422 1 98.69 101 GLU A CA 1
ATOM 820 C C . GLU A 1 101 ? 2.895 -20.141 -13.523 1 98.69 101 GLU A C 1
ATOM 822 O O . GLU A 1 101 ? 2.488 -20.5 -12.414 1 98.69 101 GLU A O 1
ATOM 827 N N . VAL A 1 102 ? 4.055 -20.422 -14 1 98.88 102 VAL A N 1
ATOM 828 C CA . VAL A 1 102 ? 4.969 -21.281 -13.25 1 98.88 102 VAL A CA 1
ATOM 829 C C . VAL A 1 102 ? 6.164 -20.453 -12.773 1 98.88 102 VAL A C 1
ATOM 831 O O . VAL A 1 102 ? 6.977 -20 -13.578 1 98.88 102 VAL A O 1
ATOM 834 N N . ASP A 1 103 ? 6.289 -20.375 -11.484 1 98.75 103 ASP A N 1
ATOM 835 C CA . ASP A 1 103 ? 7.328 -19.562 -10.867 1 98.75 103 ASP A CA 1
ATOM 836 C C . ASP A 1 103 ? 8.484 -20.422 -10.367 1 98.75 103 ASP A C 1
ATOM 838 O O . ASP A 1 103 ? 8.289 -21.312 -9.539 1 98.75 103 ASP A O 1
ATOM 842 N N . GLU A 1 104 ? 9.648 -20.172 -10.883 1 98.69 104 GLU A N 1
ATOM 843 C CA . GLU A 1 104 ? 10.883 -20.734 -10.344 1 98.69 104 GLU A CA 1
ATOM 844 C C . GLU A 1 104 ? 11.609 -19.734 -9.461 1 98.69 104 GLU A C 1
ATOM 846 O O . GLU A 1 104 ? 12.039 -18.672 -9.93 1 98.69 104 GLU A O 1
ATOM 851 N N . PHE A 1 105 ? 11.797 -20.141 -8.234 1 98.38 105 PHE A N 1
ATOM 852 C CA . PHE A 1 105 ? 12.312 -19.188 -7.254 1 98.38 105 PHE A CA 1
ATOM 853 C C . PHE A 1 105 ? 13.828 -19.312 -7.137 1 98.38 105 PHE A C 1
ATOM 855 O O . PHE A 1 105 ? 14.398 -20.375 -7.395 1 98.38 105 PHE A O 1
ATOM 862 N N . TYR A 1 106 ? 14.469 -18.203 -6.703 1 97.88 106 TYR A N 1
ATOM 863 C CA . TYR A 1 106 ? 15.922 -18.125 -6.551 1 97.88 106 TYR A CA 1
ATOM 864 C C . TYR A 1 106 ? 16.297 -17.609 -5.168 1 97.88 106 TYR A C 1
ATOM 866 O O . TYR A 1 106 ? 15.43 -17.406 -4.312 1 97.88 106 TYR A O 1
ATOM 874 N N . GLY A 1 107 ? 17.641 -17.547 -4.902 1 96.31 107 GLY A N 1
ATOM 875 C CA . GLY A 1 107 ? 18.109 -17.047 -3.623 1 96.31 107 GLY A CA 1
ATOM 876 C C . GLY A 1 107 ? 17.719 -17.922 -2.449 1 96.31 107 GLY A C 1
ATOM 877 O O . GLY A 1 107 ? 17.969 -19.125 -2.451 1 96.31 107 GLY A O 1
ATOM 878 N N . GLU A 1 108 ? 17.016 -17.297 -1.49 1 96.12 108 GLU A N 1
ATOM 879 C CA . GLU A 1 108 ? 16.656 -18 -0.258 1 96.12 108 GLU A CA 1
ATOM 880 C C . GLU A 1 108 ? 15.516 -18.984 -0.488 1 96.12 108 GLU A C 1
ATOM 882 O O . GLU A 1 108 ? 15.188 -19.781 0.393 1 96.12 108 GLU A O 1
ATOM 887 N N . ASN A 1 109 ? 14.938 -18.922 -1.672 1 97.81 109 ASN A N 1
ATOM 888 C CA . ASN A 1 109 ? 13.867 -19.859 -1.993 1 97.81 109 ASN A CA 1
ATOM 889 C C . ASN A 1 109 ? 14.266 -20.812 -3.117 1 97.81 109 ASN A C 1
ATOM 891 O O . ASN A 1 109 ? 13.406 -21.422 -3.754 1 97.81 109 ASN A O 1
ATOM 895 N N . LYS A 1 110 ? 15.539 -20.844 -3.322 1 97.38 110 LYS A N 1
ATOM 896 C CA . LYS A 1 110 ? 16.047 -21.703 -4.383 1 97.38 110 LYS A CA 1
ATOM 897 C C . LYS A 1 110 ? 15.555 -23.141 -4.219 1 97.38 110 LYS A C 1
ATOM 899 O O . LYS A 1 110 ? 15.539 -23.672 -3.109 1 97.38 110 LYS A O 1
ATOM 904 N N . GLY A 1 111 ? 15.172 -23.703 -5.414 1 97 111 GLY A N 1
ATOM 905 C CA . GLY A 1 111 ? 14.711 -25.094 -5.434 1 97 111 GLY A CA 1
ATOM 906 C C . GLY A 1 111 ? 13.203 -25.219 -5.465 1 97 111 GLY A C 1
ATOM 907 O O . GLY A 1 111 ? 12.672 -26.281 -5.789 1 97 111 GLY A O 1
ATOM 908 N N . LEU A 1 112 ? 12.516 -24.188 -5.129 1 98.06 112 LEU A N 1
ATOM 909 C CA . LEU A 1 112 ? 11.055 -24.219 -5.129 1 98.06 112 LEU A CA 1
ATOM 910 C C . LEU A 1 112 ? 10.5 -23.812 -6.492 1 98.06 112 LEU A C 1
ATOM 912 O O . LEU A 1 112 ? 10.984 -22.859 -7.105 1 98.06 112 LEU A O 1
ATOM 916 N N . ILE A 1 113 ? 9.555 -24.531 -6.93 1 98.69 113 ILE A N 1
ATOM 917 C CA . ILE A 1 113 ? 8.797 -24.203 -8.133 1 98.69 113 ILE A CA 1
ATOM 918 C C . ILE A 1 113 ? 7.305 -24.344 -7.855 1 98.69 113 ILE A C 1
ATOM 920 O O . ILE A 1 113 ? 6.855 -25.375 -7.344 1 98.69 113 ILE A O 1
ATOM 924 N N . ILE A 1 114 ? 6.523 -23.328 -8.188 1 98.69 114 ILE A N 1
ATOM 925 C CA . ILE A 1 114 ? 5.086 -23.297 -7.934 1 98.69 114 ILE A CA 1
ATOM 926 C C . ILE A 1 114 ? 4.348 -22.938 -9.219 1 98.69 114 ILE A C 1
ATOM 928 O O . ILE A 1 114 ? 4.766 -22.031 -9.953 1 98.69 114 ILE A O 1
ATOM 932 N N . ALA A 1 115 ? 3.289 -23.594 -9.445 1 98.81 115 ALA A N 1
ATOM 933 C CA . ALA A 1 115 ? 2.408 -23.266 -10.562 1 98.81 115 ALA A CA 1
ATOM 934 C C . ALA A 1 115 ? 1.081 -22.688 -10.07 1 98.81 115 ALA A C 1
ATOM 936 O O . ALA A 1 115 ? 0.514 -23.188 -9.094 1 98.81 115 ALA A O 1
ATOM 937 N N . GLU A 1 116 ? 0.637 -21.703 -10.766 1 98.44 116 GLU A N 1
ATOM 938 C CA . GLU A 1 116 ? -0.652 -21.094 -10.438 1 98.44 116 GLU A CA 1
ATOM 939 C C . GLU A 1 116 ? -1.54 -20.984 -11.672 1 98.44 116 GLU A C 1
ATOM 941 O O . GLU A 1 116 ? -1.044 -20.797 -12.789 1 98.44 116 GLU A O 1
ATOM 946 N N . ILE A 1 117 ? -2.789 -21.109 -11.461 1 98.38 117 ILE A N 1
ATOM 947 C CA . ILE A 1 117 ? -3.777 -20.922 -12.523 1 98.38 117 ILE A CA 1
ATOM 948 C C . ILE A 1 117 ? -4.914 -20.047 -12.016 1 98.38 117 ILE A C 1
ATOM 950 O O . ILE A 1 117 ? -5.426 -20.234 -10.914 1 98.38 117 ILE A O 1
ATOM 954 N N . GLU A 1 118 ? -5.219 -19.031 -12.797 1 96.81 118 GLU A N 1
ATOM 955 C CA . GLU A 1 118 ? -6.359 -18.172 -12.492 1 96.81 118 GLU A CA 1
ATOM 956 C C . GLU A 1 118 ? -7.633 -18.688 -13.156 1 96.81 118 GLU A C 1
ATOM 958 O O . GLU A 1 118 ? -7.625 -19.047 -14.336 1 96.81 118 GLU A O 1
ATOM 963 N N . LEU A 1 119 ? -8.711 -18.703 -12.422 1 97.44 119 LEU A N 1
ATOM 964 C CA . LEU A 1 119 ? -9.977 -19.25 -12.891 1 97.44 119 LEU A CA 1
ATOM 965 C C . LEU A 1 119 ? -11.086 -18.203 -12.836 1 97.44 119 LEU A C 1
ATOM 967 O O . LEU A 1 119 ? -10.922 -17.156 -12.203 1 97.44 119 LEU A O 1
ATOM 971 N N . GLN A 1 120 ? -12.203 -18.453 -13.516 1 95.56 120 GLN A N 1
ATOM 972 C CA . GLN A 1 120 ? -13.344 -17.547 -13.539 1 95.56 120 GLN A CA 1
ATOM 973 C C . GLN A 1 120 ? -14.305 -17.844 -12.391 1 95.56 120 GLN A C 1
ATOM 975 O O . GLN A 1 120 ? -15.125 -17 -12.023 1 95.56 120 GLN A O 1
ATOM 980 N N . SER A 1 121 ? -14.281 -19.031 -11.922 1 95.81 121 SER A N 1
ATOM 981 C CA . SER A 1 121 ? -15.07 -19.469 -10.766 1 95.81 121 SER A CA 1
ATOM 982 C C . SER A 1 121 ? -14.367 -20.578 -10 1 95.81 121 SER A C 1
ATOM 984 O O . SER A 1 121 ? -13.469 -21.234 -10.531 1 95.81 121 SER A O 1
ATOM 986 N N . GLU A 1 122 ? -14.766 -20.812 -8.867 1 94.75 122 GLU A N 1
ATOM 987 C CA . GLU A 1 122 ? -14.117 -21.812 -8.023 1 94.75 122 GLU A CA 1
ATOM 988 C C . GLU A 1 122 ? -14.406 -23.234 -8.531 1 94.75 122 GLU A C 1
ATOM 990 O O . GLU A 1 122 ? -13.703 -24.172 -8.18 1 94.75 122 GLU A O 1
ATOM 995 N N . THR A 1 123 ? -15.43 -23.359 -9.359 1 95.75 123 THR A N 1
ATOM 996 C CA . THR A 1 123 ? -15.812 -24.688 -9.836 1 95.75 123 THR A CA 1
ATOM 997 C C . THR A 1 123 ? -15.391 -24.875 -11.289 1 95.75 123 THR A C 1
ATOM 999 O O . THR A 1 123 ? -15.719 -25.891 -11.906 1 95.75 123 THR A O 1
ATOM 1002 N N . GLU A 1 124 ? -14.742 -23.906 -11.781 1 96.69 124 GLU A N 1
ATOM 1003 C CA . GLU A 1 124 ? -14.273 -24.016 -13.156 1 96.69 124 GLU A CA 1
ATOM 1004 C C . GLU A 1 124 ? -13.312 -25.188 -13.312 1 96.69 124 GLU A C 1
ATOM 1006 O O . GLU A 1 124 ? -12.43 -25.391 -12.469 1 96.69 124 GLU A O 1
ATOM 1011 N N . THR A 1 125 ? -13.555 -25.938 -14.344 1 96.69 125 THR A N 1
ATOM 1012 C CA . THR A 1 125 ? -12.641 -27.047 -14.625 1 96.69 125 THR A CA 1
ATOM 1013 C C . THR A 1 125 ? -11.438 -26.562 -15.43 1 96.69 125 THR A C 1
ATOM 1015 O O . THR A 1 125 ? -11.523 -25.547 -16.125 1 96.69 125 THR A O 1
ATOM 1018 N N . PHE A 1 126 ? -10.359 -27.281 -15.281 1 97.5 126 PHE A N 1
ATOM 1019 C CA . PHE A 1 126 ? -9.141 -26.969 -16.016 1 97.5 126 PHE A CA 1
ATOM 1020 C C . PHE A 1 126 ? -8.336 -28.234 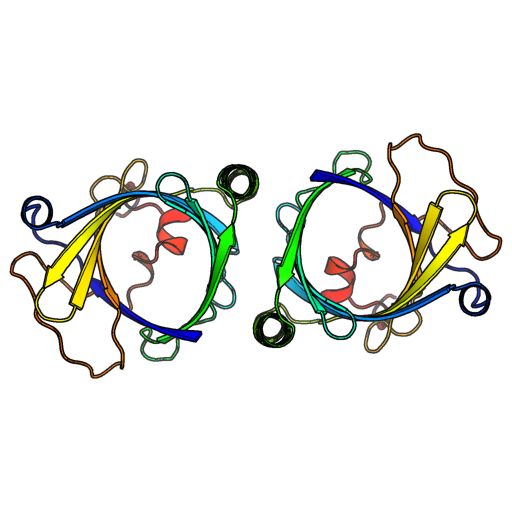-16.297 1 97.5 126 PHE A C 1
ATOM 1022 O O . PHE A 1 126 ? -8.477 -29.234 -15.586 1 97.5 126 PHE A O 1
ATOM 1029 N N . GLU A 1 127 ? -7.52 -28.219 -17.344 1 98.06 127 GLU A N 1
ATOM 1030 C CA . GLU A 1 127 ? -6.652 -29.344 -17.688 1 98.06 127 GLU A CA 1
ATOM 1031 C C . GLU A 1 127 ? -5.391 -29.359 -16.844 1 98.06 127 GLU A C 1
ATOM 1033 O O . GLU A 1 127 ? -4.805 -28.297 -16.578 1 98.06 127 GLU A O 1
ATOM 1038 N N . LYS A 1 128 ? -4.957 -30.562 -16.5 1 97.69 128 LYS A N 1
ATOM 1039 C CA . LYS A 1 128 ? -3.752 -30.734 -15.688 1 97.69 128 LYS A CA 1
ATOM 1040 C C . LYS A 1 128 ? -2.615 -31.328 -16.516 1 97.69 128 LYS A C 1
ATOM 1042 O O . LYS A 1 128 ? -2.666 -32.5 -16.906 1 97.69 128 LYS A O 1
ATOM 1047 N N . PRO A 1 129 ? -1.651 -30.578 -16.766 1 98.25 129 PRO A N 1
ATOM 1048 C CA . PRO A 1 129 ? -0.501 -31.141 -17.469 1 98.25 129 PRO A CA 1
ATOM 1049 C C . PRO A 1 129 ? 0.269 -32.156 -16.641 1 98.25 129 PRO A C 1
ATOM 1051 O O . PRO A 1 129 ? 0.103 -32.219 -15.414 1 98.25 129 PRO A O 1
ATOM 1054 N N . HIS A 1 130 ? 1.165 -32.906 -17.297 1 97.56 130 HIS A N 1
ATOM 1055 C CA . HIS A 1 130 ? 1.85 -34 -16.641 1 97.56 130 HIS A CA 1
ATOM 1056 C C . HIS A 1 130 ? 2.82 -33.5 -15.578 1 97.56 130 HIS A C 1
ATOM 1058 O O . HIS A 1 130 ? 3.141 -34.219 -14.633 1 97.56 130 HIS A O 1
ATOM 1064 N N . TRP A 1 131 ? 3.242 -32.25 -15.688 1 98.44 131 TRP A N 1
ATOM 1065 C CA . TRP A 1 131 ? 4.234 -31.719 -14.75 1 98.44 131 TRP A CA 1
ATOM 1066 C C . TRP A 1 131 ? 3.562 -31.109 -13.531 1 98.44 131 TRP A C 1
ATOM 1068 O O . TRP A 1 131 ? 4.238 -30.688 -12.586 1 98.44 131 TRP A O 1
ATOM 1078 N N . LEU A 1 132 ? 2.285 -30.953 -13.516 1 98.56 132 LEU A N 1
ATOM 1079 C CA . LEU A 1 132 ? 1.559 -30.391 -12.391 1 98.56 132 LEU A CA 1
ATOM 1080 C C . LEU A 1 132 ? 1.528 -31.359 -11.219 1 98.56 132 LEU A C 1
ATOM 1082 O O . LEU A 1 132 ? 1.146 -32.531 -11.383 1 98.56 132 LEU A O 1
ATOM 1086 N N . GLY A 1 133 ? 1.946 -30.906 -10.055 1 98.31 133 GLY A N 1
ATOM 1087 C CA . GLY A 1 133 ? 2.057 -31.781 -8.891 1 98.31 133 GLY A CA 1
ATOM 1088 C C . GLY A 1 133 ? 0.964 -31.547 -7.867 1 98.31 133 GLY A C 1
ATOM 1089 O O . GLY A 1 133 ? -0.196 -31.344 -8.219 1 98.31 133 GLY A O 1
ATOM 1090 N N . GLN A 1 134 ? 1.268 -31.719 -6.645 1 98.12 134 GLN A N 1
ATOM 1091 C CA . GLN A 1 134 ? 0.34 -31.641 -5.523 1 98.12 134 GLN A CA 1
ATOM 1092 C C . GLN A 1 134 ? -0.255 -30.234 -5.406 1 98.12 134 GLN A C 1
ATOM 1094 O O . GLN A 1 134 ? 0.457 -29.234 -5.551 1 98.12 134 GLN A O 1
ATOM 1099 N N . GLU A 1 135 ? -1.562 -30.109 -5.203 1 98 135 GLU A N 1
ATOM 1100 C CA . GLU A 1 135 ? -2.207 -28.828 -4.949 1 98 135 GLU A CA 1
ATOM 1101 C C . GLU A 1 135 ? -1.884 -28.312 -3.551 1 98 135 GLU A C 1
ATOM 1103 O O . GLU A 1 135 ? -1.975 -29.047 -2.574 1 98 135 GLU A O 1
ATOM 1108 N N . VAL A 1 136 ? -1.524 -27.078 -3.506 1 97.56 136 VAL A N 1
ATOM 1109 C CA . VAL A 1 136 ? -1.165 -26.469 -2.225 1 97.56 136 VAL A CA 1
ATOM 1110 C C . VAL A 1 136 ? -1.907 -25.156 -2.047 1 97.56 136 VAL A C 1
ATOM 1112 O O . VAL A 1 136 ? -1.409 -24.234 -1.386 1 97.56 136 VAL A O 1
ATOM 1115 N N . THR A 1 137 ? -3.086 -24.938 -2.648 1 95.75 137 THR A N 1
ATOM 1116 C CA . THR A 1 137 ? -3.881 -23.719 -2.686 1 95.75 137 THR A CA 1
ATOM 1117 C C . THR A 1 137 ? -4.133 -23.188 -1.273 1 95.75 137 THR A C 1
ATOM 1119 O O . THR A 1 137 ? -4.098 -21.984 -1.039 1 95.75 137 THR A O 1
ATOM 1122 N N . ASN A 1 138 ? -4.293 -24.047 -0.379 1 93.19 138 ASN A N 1
ATOM 1123 C CA . ASN A 1 138 ? -4.688 -23.641 0.964 1 93.19 138 ASN A CA 1
ATOM 1124 C C . ASN A 1 138 ? -3.525 -23.75 1.947 1 93.19 138 ASN A C 1
ATOM 1126 O O . ASN A 1 138 ? -3.719 -23.641 3.158 1 93.19 138 ASN A O 1
ATOM 1130 N N . ASP A 1 139 ? -2.414 -24.031 1.447 1 94.31 139 ASP A N 1
ATOM 1131 C CA . ASP A 1 139 ? -1.235 -24.125 2.303 1 94.31 139 ASP A CA 1
ATOM 1132 C C . ASP A 1 139 ? -0.489 -22.797 2.344 1 94.31 139 ASP A C 1
ATOM 1134 O O . ASP A 1 139 ? 0.277 -22.469 1.432 1 94.31 139 ASP A O 1
ATOM 1138 N N . LYS A 1 140 ? -0.606 -22.125 3.363 1 92.69 140 LYS A N 1
ATOM 1139 C CA . LYS A 1 140 ? -0.106 -20.766 3.518 1 92.69 140 LYS A CA 1
ATOM 1140 C C . LYS A 1 140 ? 1.414 -20.719 3.385 1 92.69 140 LYS A C 1
ATOM 1142 O O . LYS A 1 140 ? 1.987 -19.656 3.119 1 92.69 140 LYS A O 1
ATOM 1147 N N . LEU A 1 141 ? 2.09 -21.828 3.645 1 94.31 141 LEU A N 1
ATOM 1148 C CA . LEU A 1 141 ? 3.545 -21.891 3.545 1 94.31 141 LEU A CA 1
ATOM 1149 C C . LEU A 1 141 ? 4.012 -21.484 2.15 1 94.31 141 LEU A C 1
ATOM 1151 O O . LEU A 1 141 ? 5.09 -20.906 1.995 1 94.31 141 LEU A O 1
ATOM 1155 N N . TYR A 1 142 ? 3.16 -21.703 1.215 1 96.19 142 TYR A N 1
ATOM 1156 C CA . TYR A 1 142 ? 3.592 -21.531 -0.167 1 96.19 142 TYR A CA 1
ATOM 1157 C C . TYR A 1 142 ? 3.164 -20.172 -0.702 1 96.19 142 TYR A C 1
ATOM 1159 O O . TYR A 1 142 ? 3.408 -19.844 -1.867 1 96.19 142 TYR A O 1
ATOM 1167 N N . TYR A 1 143 ? 2.484 -19.375 0.131 1 94.75 143 TYR A N 1
ATOM 1168 C CA . TYR A 1 143 ? 2.168 -18 -0.272 1 94.75 143 TYR A CA 1
ATOM 1169 C C . TYR A 1 143 ? 3.436 -17.172 -0.422 1 94.75 143 TYR A C 1
ATOM 1171 O O . TYR A 1 143 ? 4.352 -17.266 0.399 1 94.75 143 TYR A O 1
ATOM 1179 N N . ASN A 1 144 ? 3.471 -16.359 -1.523 1 96.31 144 ASN A N 1
ATOM 1180 C CA . ASN A 1 144 ? 4.648 -15.523 -1.736 1 96.31 144 ASN A CA 1
ATOM 1181 C C . ASN A 1 144 ? 4.953 -14.664 -0.513 1 96.31 144 ASN A C 1
ATOM 1183 O O . ASN A 1 144 ? 6.117 -14.461 -0.162 1 96.31 144 ASN A O 1
ATOM 1187 N N . SER A 1 145 ? 3.918 -14.094 0.129 1 95.81 145 SER A N 1
ATOM 1188 C CA . SER A 1 145 ? 4.129 -13.258 1.31 1 95.81 145 SER A CA 1
ATOM 1189 C C . SER A 1 145 ? 4.812 -14.047 2.424 1 95.81 145 SER A C 1
ATOM 1191 O O . SER A 1 145 ? 5.688 -13.523 3.115 1 95.81 145 SER A O 1
ATOM 1193 N N . ASN A 1 146 ? 4.438 -15.352 2.602 1 95.12 146 ASN A N 1
ATOM 1194 C CA . ASN A 1 146 ? 5.062 -16.188 3.619 1 95.12 146 ASN A CA 1
ATOM 1195 C C . ASN A 1 146 ? 6.484 -16.578 3.229 1 95.12 146 ASN A C 1
ATOM 1197 O O . ASN A 1 146 ? 7.367 -16.656 4.082 1 95.12 146 ASN A O 1
ATOM 1201 N N . LEU A 1 147 ? 6.656 -16.844 1.958 1 96.69 147 LEU A N 1
ATOM 1202 C CA . LEU A 1 147 ? 7.988 -17.188 1.464 1 96.69 147 LEU A CA 1
ATOM 1203 C C . LEU A 1 147 ? 8.969 -16.047 1.713 1 96.69 147 LEU A C 1
ATOM 1205 O O . LEU A 1 147 ? 10.156 -16.297 1.93 1 96.69 147 LEU A O 1
ATOM 1209 N N . SER A 1 148 ? 8.469 -14.812 1.669 1 95.56 148 SER A N 1
ATOM 1210 C CA . SER A 1 148 ? 9.312 -13.648 1.927 1 95.56 148 SER A CA 1
ATOM 1211 C C . SER A 1 148 ? 9.742 -13.594 3.389 1 95.56 148 SER A C 1
ATOM 1213 O O . SER A 1 148 ? 10.844 -13.141 3.701 1 95.56 148 SER A O 1
ATOM 1215 N N . MET A 1 149 ? 8.953 -14.102 4.234 1 93.88 149 MET A N 1
ATOM 1216 C CA . MET A 1 149 ? 9.219 -14.031 5.672 1 93.88 149 MET A CA 1
ATOM 1217 C C . MET A 1 149 ? 9.914 -15.305 6.156 1 93.88 149 MET A C 1
ATOM 1219 O O . MET A 1 149 ? 10.766 -15.25 7.043 1 93.88 149 MET A O 1
ATOM 1223 N N . ASN A 1 150 ? 9.492 -16.453 5.578 1 95.25 150 ASN A N 1
ATOM 1224 C CA . ASN A 1 150 ? 10.031 -17.781 5.883 1 95.25 150 ASN A CA 1
ATOM 1225 C C . ASN A 1 150 ? 10.445 -18.531 4.613 1 95.25 150 ASN A C 1
ATOM 1227 O O . ASN A 1 150 ? 9.727 -19.422 4.148 1 95.25 150 ASN A O 1
ATOM 1231 N N . PRO A 1 151 ? 11.625 -18.266 4.184 1 96.56 151 PRO A N 1
ATOM 1232 C CA . PRO A 1 151 ? 12.07 -18.766 2.875 1 96.56 151 PRO A CA 1
ATOM 1233 C C . PRO A 1 151 ? 12.172 -20.281 2.816 1 96.56 151 PRO A C 1
ATOM 1235 O O . PRO A 1 151 ? 12.367 -20.922 3.848 1 96.56 151 PRO A O 1
ATOM 1238 N N . TYR A 1 152 ? 12.047 -20.828 1.675 1 97.06 152 TYR A N 1
ATOM 1239 C CA . TYR A 1 152 ? 11.938 -22.266 1.373 1 97.06 152 TYR A CA 1
ATOM 1240 C C . TYR A 1 152 ? 13.164 -23.016 1.871 1 97.06 152 TYR A C 1
ATOM 1242 O O . TYR A 1 152 ? 13.047 -24.125 2.393 1 97.06 152 TYR A O 1
ATOM 1250 N N . THR A 1 153 ? 14.289 -22.453 1.829 1 95.75 153 THR A N 1
ATOM 1251 C CA . THR A 1 153 ? 15.523 -23.156 2.189 1 95.75 153 THR A CA 1
ATOM 1252 C C . THR A 1 153 ? 15.594 -23.375 3.697 1 95.75 153 THR A C 1
ATOM 1254 O O . THR A 1 153 ? 16.422 -24.172 4.172 1 95.75 153 THR A O 1
ATOM 1257 N N . LYS A 1 154 ? 14.797 -22.766 4.414 1 94.62 154 LYS A N 1
ATOM 1258 C CA . LYS A 1 154 ? 14.789 -22.906 5.867 1 94.62 154 LYS A CA 1
ATOM 1259 C C . LYS A 1 154 ? 13.742 -23.938 6.312 1 94.62 154 LYS A C 1
ATOM 1261 O O . LYS A 1 154 ? 13.633 -24.234 7.504 1 94.62 154 LYS A O 1
ATOM 1266 N N . TRP A 1 155 ? 13.047 -24.391 5.293 1 92 155 TRP A N 1
ATOM 1267 C CA . TRP A 1 155 ? 12.016 -25.375 5.637 1 92 155 TRP A CA 1
ATOM 1268 C C . TRP A 1 155 ? 12.641 -26.672 6.109 1 92 155 TRP A C 1
ATOM 1270 O O . TRP A 1 155 ? 13.656 -27.125 5.566 1 92 155 TRP A O 1
ATOM 1280 N N . GLN A 1 156 ? 12.32 -27.141 7.285 1 77.62 156 GLN A N 1
ATOM 1281 C CA . GLN A 1 156 ? 12.797 -28.422 7.816 1 77.62 156 GLN A CA 1
ATOM 1282 C C . GLN A 1 156 ? 11.953 -29.578 7.293 1 77.62 156 GLN A C 1
ATOM 1284 O O . GLN A 1 156 ? 10.773 -29.406 6.984 1 77.62 156 GLN A O 1
ATOM 1289 N N . MET B 1 1 ? 9.781 10.977 -4.062 1 88.44 1 MET B N 1
ATOM 1290 C CA . MET B 1 1 ? 10.164 12.359 -3.781 1 88.44 1 MET B CA 1
ATOM 1291 C C . MET B 1 1 ? 10.359 12.57 -2.285 1 88.44 1 MET B C 1
ATOM 1293 O O . MET B 1 1 ? 9.898 11.773 -1.472 1 88.44 1 MET B O 1
ATOM 1297 N N . ILE B 1 2 ? 11.148 13.625 -1.913 1 93.44 2 ILE B N 1
ATOM 1298 C CA . ILE B 1 2 ? 11.312 13.977 -0.506 1 93.44 2 ILE B CA 1
ATOM 1299 C C . ILE B 1 2 ? 10.352 15.102 -0.138 1 93.44 2 ILE B C 1
ATOM 1301 O O . ILE B 1 2 ? 10.234 16.094 -0.868 1 93.44 2 ILE B O 1
ATOM 1305 N N . GLU B 1 3 ? 9.695 14.867 0.968 1 95.75 3 GLU B N 1
ATOM 1306 C CA . GLU B 1 3 ? 8.812 15.914 1.48 1 95.75 3 GLU B CA 1
ATOM 1307 C C . GLU B 1 3 ? 9.336 16.484 2.799 1 95.75 3 GLU B C 1
ATOM 1309 O O . GLU B 1 3 ? 9.898 15.742 3.615 1 95.75 3 GLU B O 1
ATOM 1314 N N . ILE B 1 4 ? 9.219 17.812 2.977 1 96.38 4 ILE B N 1
ATOM 1315 C CA . ILE B 1 4 ? 9.594 18.516 4.195 1 96.38 4 ILE B CA 1
ATOM 1316 C C . ILE B 1 4 ? 8.375 19.266 4.75 1 96.38 4 ILE B C 1
ATOM 1318 O O . ILE B 1 4 ? 7.82 20.141 4.086 1 96.38 4 ILE B O 1
ATOM 1322 N N . GLU B 1 5 ? 8.039 18.891 6.008 1 97.12 5 GLU B N 1
ATOM 1323 C CA . GLU B 1 5 ? 6.805 19.469 6.527 1 97.12 5 GLU B CA 1
ATOM 1324 C C . GLU B 1 5 ? 6.934 19.797 8.008 1 97.12 5 GLU B C 1
ATOM 1326 O O . GLU B 1 5 ? 7.723 19.188 8.727 1 97.12 5 GLU B O 1
ATOM 1331 N N . ARG B 1 6 ? 6.223 20.797 8.445 1 97.44 6 ARG B N 1
ATOM 1332 C CA . ARG B 1 6 ? 6.078 21.156 9.852 1 97.44 6 ARG B CA 1
ATOM 1333 C C . ARG B 1 6 ? 4.613 21.141 10.273 1 97.44 6 ARG B C 1
ATOM 1335 O O . ARG B 1 6 ? 3.725 21.406 9.461 1 97.44 6 ARG B O 1
ATOM 1342 N N . LYS B 1 7 ? 4.418 20.844 11.539 1 97.88 7 LYS B N 1
ATOM 1343 C CA . LYS 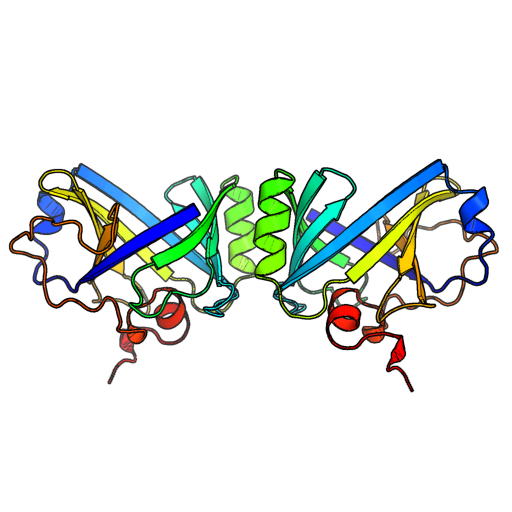B 1 7 ? 3.07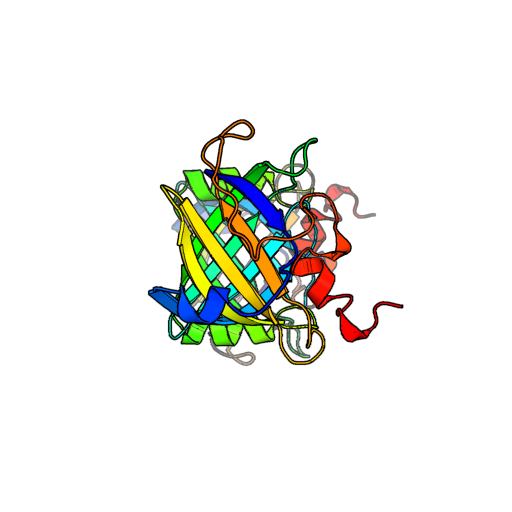8 20.656 12.094 1 97.88 7 LYS B CA 1
ATOM 1344 C C . LYS B 1 7 ? 2.875 21.5 13.344 1 97.88 7 LYS B C 1
ATOM 1346 O O . LYS B 1 7 ? 3.764 21.578 14.195 1 97.88 7 LYS B O 1
ATOM 1351 N N . PHE B 1 8 ? 1.656 22.078 13.43 1 98.75 8 PHE B N 1
ATOM 1352 C CA . PHE B 1 8 ? 1.346 22.969 14.531 1 98.75 8 PHE B CA 1
ATOM 1353 C C . PHE B 1 8 ? -0.077 22.75 15.031 1 98.75 8 PHE B C 1
ATOM 1355 O O . PHE B 1 8 ? -0.958 22.375 14.258 1 98.75 8 PHE B O 1
ATOM 1362 N N . LEU B 1 9 ? -0.255 23 16.312 1 98.62 9 LEU B N 1
ATOM 1363 C CA . LEU B 1 9 ? -1.612 23.188 16.828 1 98.62 9 LEU B CA 1
ATOM 1364 C C . LEU B 1 9 ? -2.189 24.516 16.359 1 98.62 9 LEU B C 1
ATOM 1366 O O . LEU B 1 9 ? -1.469 25.359 15.82 1 98.62 9 LEU B O 1
ATOM 1370 N N . VAL B 1 10 ? -3.504 24.688 16.594 1 98.69 10 VAL B N 1
ATOM 1371 C CA . VAL B 1 10 ? -4.191 25.891 16.125 1 98.69 10 VAL B CA 1
ATOM 1372 C C . VAL B 1 10 ? -4.902 26.562 17.312 1 98.69 10 VAL B C 1
ATOM 1374 O O . VAL B 1 10 ? -5.574 25.891 18.094 1 98.69 10 VAL B O 1
ATOM 1377 N N . LYS B 1 11 ? -4.82 27.891 17.375 1 97.88 11 LYS B N 1
ATOM 1378 C CA . LYS B 1 11 ? -5.258 28.625 18.547 1 97.88 11 LYS B CA 1
ATOM 1379 C C . LYS B 1 11 ? -6.75 28.938 18.484 1 97.88 11 LYS B C 1
ATOM 1381 O O . LYS B 1 11 ? -7.422 29.016 19.516 1 97.88 11 LYS B O 1
ATOM 1386 N N . ASP B 1 12 ? -7.234 29.234 17.328 1 96.81 12 ASP B N 1
ATOM 1387 C CA . ASP B 1 12 ? -8.641 29.594 17.172 1 96.81 12 ASP B CA 1
ATOM 1388 C C . ASP B 1 12 ? -9.125 29.344 15.742 1 96.81 12 ASP B C 1
ATOM 1390 O O . ASP B 1 12 ? -8.352 28.906 14.891 1 96.81 12 ASP B O 1
ATOM 1394 N N . ASN B 1 13 ? -10.367 29.688 15.453 1 97.88 13 ASN B N 1
ATOM 1395 C CA . ASN B 1 13 ? -11 29.281 14.203 1 97.88 13 ASN B CA 1
ATOM 1396 C C . ASN B 1 13 ? -10.891 30.359 13.133 1 97.88 13 ASN B C 1
ATOM 1398 O O . ASN B 1 13 ? -11.562 30.281 12.102 1 97.88 13 ASN B O 1
ATOM 1402 N N . SER B 1 14 ? -10.078 31.344 13.352 1 97.75 14 SER B N 1
ATOM 1403 C CA . SER B 1 14 ? -10.031 32.469 12.414 1 97.75 14 SER B CA 1
ATOM 1404 C C . SER B 1 14 ? -9.469 32.031 11.062 1 97.75 14 SER B C 1
ATOM 1406 O O . SER B 1 14 ? -9.648 32.719 10.055 1 97.75 14 SER B O 1
ATOM 1408 N N . PHE B 1 15 ? -8.781 30.844 11.016 1 98.31 15 PHE B N 1
ATOM 1409 C CA . PHE B 1 15 ? -8.266 30.312 9.758 1 98.31 15 PHE B CA 1
ATOM 1410 C C . PHE B 1 15 ? -9.398 30.031 8.781 1 98.31 15 PHE B C 1
ATOM 1412 O O . PHE B 1 15 ? -9.203 30.047 7.566 1 98.31 15 PHE B O 1
ATOM 1419 N N . LYS B 1 16 ? -10.555 29.766 9.258 1 98.38 16 LYS B N 1
ATOM 1420 C CA . LYS B 1 16 ? -11.68 29.391 8.414 1 98.38 16 LYS B CA 1
ATOM 1421 C C . LYS B 1 16 ? -12.07 30.516 7.469 1 98.38 16 LYS B C 1
ATOM 1423 O O . LYS B 1 16 ? -12.352 30.297 6.289 1 98.38 16 LYS B O 1
ATOM 1428 N N . SER B 1 17 ? -12.086 31.766 8.008 1 97.44 17 SER B N 1
ATOM 1429 C CA . SER B 1 17 ? -12.453 32.906 7.191 1 97.44 17 SER B CA 1
ATOM 1430 C C . SER B 1 17 ? -11.352 33.25 6.199 1 97.44 17 SER B C 1
ATOM 1432 O O . SER B 1 17 ? -11.609 33.875 5.172 1 97.44 17 SER B O 1
ATOM 1434 N N . ALA B 1 18 ? -10.164 32.844 6.5 1 97.25 18 ALA B N 1
ATOM 1435 C CA . ALA B 1 18 ? -9.016 33.188 5.664 1 97.25 18 ALA B CA 1
ATOM 1436 C C . ALA B 1 18 ? -8.789 32.094 4.598 1 97.25 18 ALA B C 1
ATOM 1438 O O . ALA B 1 18 ? -8.008 32.312 3.668 1 97.25 18 ALA B O 1
ATOM 1439 N N . ALA B 1 19 ? -9.469 31 4.645 1 98.5 19 ALA B N 1
ATOM 1440 C CA . ALA B 1 19 ? -9.234 29.875 3.746 1 98.5 19 ALA B CA 1
ATOM 1441 C C . ALA B 1 19 ? -9.766 30.172 2.346 1 98.5 19 ALA B C 1
ATOM 1443 O O . ALA B 1 19 ? -10.867 30.703 2.193 1 98.5 19 ALA B O 1
ATOM 1444 N N . PHE B 1 20 ? -8.992 29.828 1.334 1 98.19 20 PHE B N 1
ATOM 1445 C CA . PHE B 1 20 ? -9.445 30.031 -0.037 1 98.19 20 PHE B CA 1
ATOM 1446 C C . PHE B 1 20 ? -10.078 28.766 -0.592 1 98.19 20 PHE B C 1
ATOM 1448 O O . PHE B 1 20 ? -10.711 28.797 -1.652 1 98.19 20 PHE B O 1
ATOM 1455 N N . ASN B 1 21 ? -9.859 27.625 0.063 1 97.25 21 ASN B N 1
ATOM 1456 C CA . ASN B 1 21 ? -10.43 26.328 -0.312 1 97.25 21 ASN B CA 1
ATOM 1457 C C . ASN B 1 21 ? -10.656 25.438 0.908 1 97.25 21 ASN B C 1
ATOM 1459 O O . ASN B 1 21 ? -10.023 25.641 1.947 1 97.25 21 ASN B O 1
ATOM 1463 N N . GLN B 1 22 ? -11.625 24.594 0.813 1 97.56 22 GLN B N 1
ATOM 1464 C CA . GLN B 1 22 ? -11.883 23.578 1.828 1 97.56 22 GLN B CA 1
ATOM 1465 C C . GLN B 1 22 ? -12.367 22.281 1.194 1 97.56 22 GLN B C 1
ATOM 1467 O O . GLN B 1 22 ? -13.125 22.297 0.222 1 97.56 22 GLN B O 1
ATOM 1472 N N . ASN B 1 23 ? -11.891 21.141 1.671 1 97.38 23 ASN B N 1
ATOM 1473 C CA . ASN B 1 23 ? -12.281 19.828 1.181 1 97.38 23 ASN B CA 1
ATOM 1474 C C . ASN B 1 23 ? -12.508 18.844 2.328 1 97.38 23 ASN B C 1
ATOM 1476 O O . ASN B 1 23 ? -11.758 18.828 3.303 1 97.38 23 ASN B O 1
ATOM 1480 N N . ARG B 1 24 ? -13.57 18.078 2.168 1 97.56 24 ARG B N 1
ATOM 1481 C CA . ARG B 1 24 ? -13.766 16.953 3.08 1 97.56 24 ARG B CA 1
ATOM 1482 C C . ARG B 1 24 ? -12.852 15.789 2.707 1 97.56 24 ARG B C 1
ATOM 1484 O O . ARG B 1 24 ? -12.75 15.43 1.533 1 97.56 24 ARG B O 1
ATOM 1491 N N . ILE B 1 25 ? -12.219 15.227 3.713 1 98.25 25 ILE B N 1
ATOM 1492 C CA . ILE B 1 25 ? -11.234 14.18 3.461 1 98.25 25 ILE B CA 1
ATOM 1493 C C . ILE B 1 25 ? -11.523 12.977 4.355 1 98.25 25 ILE B C 1
ATOM 1495 O O . ILE B 1 25 ? -11.805 13.133 5.547 1 98.25 25 ILE B O 1
ATOM 1499 N N . ALA B 1 26 ? -11.555 11.82 3.781 1 97.81 26 ALA B N 1
ATOM 1500 C CA . ALA B 1 26 ? -11.492 10.547 4.492 1 97.81 26 ALA B CA 1
ATOM 1501 C C . ALA B 1 26 ? -10.188 9.812 4.191 1 97.81 26 ALA B C 1
ATOM 1503 O O . ALA B 1 26 ? -9.766 9.734 3.033 1 97.81 26 ALA B O 1
ATOM 1504 N N . GLN B 1 27 ? -9.547 9.312 5.215 1 98.25 27 GLN B N 1
ATOM 1505 C CA . GLN B 1 27 ? -8.305 8.602 4.926 1 98.25 27 GLN B CA 1
ATOM 1506 C C . GLN B 1 27 ? -8.109 7.426 5.887 1 98.25 27 GLN B C 1
ATOM 1508 O O . GLN B 1 27 ? -8.586 7.461 7.023 1 98.25 27 GLN B O 1
ATOM 1513 N N . GLY B 1 28 ? -7.52 6.395 5.438 1 98.31 28 GLY B N 1
ATOM 1514 C CA . GLY B 1 28 ? -7.168 5.191 6.176 1 98.31 28 GLY B CA 1
ATOM 1515 C C . GLY B 1 28 ? -5.82 4.621 5.781 1 98.31 28 GLY B C 1
ATOM 1516 O O . GLY B 1 28 ? -5.168 5.129 4.867 1 98.31 28 GLY B O 1
ATOM 1517 N N . TYR B 1 29 ? -5.422 3.639 6.551 1 98.75 29 TYR B N 1
ATOM 1518 C CA . TYR B 1 29 ? -4.082 3.096 6.348 1 98.75 29 TYR B CA 1
ATOM 1519 C C . TYR B 1 29 ? -4.137 1.598 6.07 1 98.75 29 TYR B C 1
ATOM 1521 O O . TYR B 1 29 ? -4.684 0.832 6.871 1 98.75 29 TYR B O 1
ATOM 1529 N N . LEU B 1 30 ? -3.545 1.263 4.938 1 98.69 30 LEU B N 1
ATOM 1530 C CA . LEU B 1 30 ? -3.293 -0.151 4.68 1 98.69 30 LEU B CA 1
ATOM 1531 C C . LEU B 1 30 ? -2.096 -0.645 5.484 1 98.69 30 LEU B C 1
ATOM 1533 O O . LEU B 1 30 ? -1.979 -1.841 5.762 1 98.69 30 LEU B O 1
ATOM 1537 N N . ASN B 1 31 ? -1.222 0.235 5.77 1 98.5 31 ASN B N 1
ATOM 1538 C CA . ASN B 1 31 ? -0.086 0.015 6.66 1 98.5 31 ASN B CA 1
ATOM 1539 C C . ASN B 1 31 ? 0.31 1.294 7.391 1 98.5 31 ASN B C 1
ATOM 1541 O O . ASN B 1 31 ? 0.617 2.307 6.758 1 98.5 31 ASN B O 1
ATOM 1545 N N . SER B 1 32 ? 0.318 1.257 8.719 1 97.25 32 SER B N 1
ATOM 1546 C CA . SER B 1 32 ? 0.627 2.457 9.484 1 97.25 32 SER B CA 1
ATOM 1547 C C . SER B 1 32 ? 2.059 2.422 10.016 1 97.25 32 SER B C 1
ATOM 1549 O O . SER B 1 32 ? 2.475 3.314 10.758 1 97.25 32 SER B O 1
ATOM 1551 N N . ASP B 1 33 ? 2.814 1.394 9.656 1 96.12 33 ASP B N 1
ATOM 1552 C CA . ASP B 1 33 ? 4.219 1.341 10.055 1 96.12 33 ASP B CA 1
ATOM 1553 C C . ASP B 1 33 ? 4.98 2.557 9.531 1 96.12 33 ASP B C 1
ATOM 1555 O O . ASP B 1 33 ? 4.992 2.818 8.328 1 96.12 33 ASP B O 1
ATOM 1559 N N . PRO B 1 34 ? 5.648 3.287 10.414 1 94.88 34 PRO B N 1
ATOM 1560 C CA . PRO B 1 34 ? 6.309 4.523 9.992 1 94.88 34 PRO B CA 1
ATOM 1561 C C . PRO B 1 34 ? 7.391 4.285 8.938 1 94.88 34 PRO B C 1
ATOM 1563 O O . PRO B 1 34 ? 7.742 5.199 8.195 1 94.88 34 PRO B O 1
ATOM 1566 N N . GLU B 1 35 ? 7.945 3.127 8.828 1 96.06 35 GLU B N 1
ATOM 1567 C CA . GLU B 1 35 ? 9.008 2.834 7.871 1 96.06 35 GLU B CA 1
ATOM 1568 C C . GLU B 1 35 ? 8.445 2.633 6.465 1 96.06 35 GLU B C 1
ATOM 1570 O O . GLU B 1 35 ? 9.188 2.689 5.48 1 96.06 35 GLU B O 1
ATOM 1575 N N . ARG B 1 36 ? 7.141 2.365 6.383 1 97.81 36 ARG B N 1
ATOM 1576 C CA . ARG B 1 36 ? 6.508 2.037 5.109 1 97.81 36 ARG B CA 1
ATOM 1577 C C . ARG B 1 36 ? 5 2.256 5.176 1 97.81 36 ARG B C 1
ATOM 1579 O O . ARG B 1 36 ? 4.223 1.338 4.91 1 97.81 36 ARG B O 1
ATOM 1586 N N . THR B 1 37 ? 4.637 3.428 5.453 1 98.25 37 THR B N 1
ATOM 1587 C CA . THR B 1 37 ? 3.225 3.77 5.57 1 98.25 37 THR B CA 1
ATOM 1588 C C . THR B 1 37 ? 2.535 3.686 4.211 1 98.25 37 THR B C 1
ATOM 1590 O O . THR B 1 37 ? 3.084 4.133 3.201 1 98.25 37 THR B O 1
ATOM 1593 N N . VAL B 1 38 ? 1.393 3.105 4.125 1 98.81 38 VAL B N 1
ATOM 1594 C CA . VAL B 1 38 ? 0.535 3.094 2.945 1 98.81 38 VAL B CA 1
ATOM 1595 C C . VAL B 1 38 ? -0.836 3.668 3.297 1 98.81 38 VAL B C 1
ATOM 1597 O O . VAL B 1 38 ? -1.596 3.059 4.055 1 98.81 38 VAL B O 1
ATOM 1600 N N . ARG B 1 39 ? -1.143 4.805 2.646 1 98.88 39 ARG B N 1
ATOM 1601 C CA . ARG B 1 39 ? -2.354 5.551 2.98 1 98.88 39 ARG B CA 1
ATOM 1602 C C . ARG B 1 39 ? -3.291 5.633 1.781 1 98.88 39 ARG B C 1
ATOM 1604 O O . ARG B 1 39 ? -2.85 5.871 0.655 1 98.88 39 ARG B O 1
ATOM 1611 N N . ILE B 1 40 ? -4.543 5.391 2.031 1 98.88 40 ILE B N 1
ATOM 1612 C CA . ILE B 1 40 ? -5.605 5.688 1.078 1 98.88 40 ILE B CA 1
ATOM 1613 C C . ILE B 1 40 ? -6.371 6.93 1.528 1 98.88 40 ILE B C 1
ATOM 1615 O O . ILE B 1 40 ? -6.715 7.062 2.705 1 98.88 40 ILE B O 1
ATOM 1619 N N . ARG B 1 41 ? -6.598 7.836 0.568 1 98.75 41 ARG B N 1
ATOM 1620 C CA . ARG B 1 41 ? -7.301 9.078 0.881 1 98.75 41 ARG B CA 1
ATOM 1621 C C . ARG B 1 41 ? -8.328 9.414 -0.195 1 98.75 41 ARG B C 1
ATOM 1623 O O . ARG B 1 41 ? -8.086 9.195 -1.383 1 98.75 41 ARG B O 1
ATOM 1630 N N . ILE B 1 42 ? -9.469 9.844 0.279 1 98.44 42 ILE B N 1
ATOM 1631 C CA . ILE B 1 42 ? -10.453 10.461 -0.597 1 98.44 42 ILE B CA 1
ATOM 1632 C C . ILE B 1 42 ? -10.594 11.945 -0.258 1 98.44 42 ILE B C 1
ATOM 1634 O O . ILE B 1 42 ? -10.812 12.305 0.9 1 98.44 42 ILE B O 1
ATOM 1638 N N . LYS B 1 43 ? -10.375 12.734 -1.202 1 97.62 43 LYS B N 1
ATOM 1639 C CA . LYS B 1 43 ? -10.57 14.18 -1.135 1 97.62 43 LYS B CA 1
ATOM 1640 C C . LYS B 1 43 ? -11.633 14.633 -2.137 1 97.62 43 LYS B C 1
ATOM 1642 O O . LYS B 1 43 ? -11.375 14.672 -3.344 1 97.62 43 LYS B O 1
ATOM 1647 N N . GLY B 1 44 ? -12.781 15 -1.581 1 93.38 44 GLY B N 1
ATOM 1648 C CA . GLY B 1 44 ? -13.891 15.242 -2.49 1 93.38 44 GLY B CA 1
ATOM 1649 C C . GLY B 1 44 ? -14.266 14.031 -3.316 1 93.38 44 GLY B C 1
ATOM 1650 O O . GLY B 1 44 ? -14.727 13.023 -2.777 1 93.38 44 GLY B O 1
ATOM 1651 N N . ASN B 1 45 ? -14.008 14.133 -4.625 1 94.81 45 ASN B N 1
ATOM 1652 C CA . ASN B 1 45 ? -14.352 13.031 -5.516 1 94.81 45 ASN B CA 1
ATOM 1653 C C . ASN B 1 45 ? -13.109 12.406 -6.137 1 94.81 45 ASN B C 1
ATOM 1655 O O . ASN B 1 45 ? -13.164 11.883 -7.25 1 94.81 45 ASN B O 1
ATOM 1659 N N . GLN B 1 46 ? -12.062 12.594 -5.438 1 97.56 46 GLN B N 1
ATOM 1660 C CA . GLN B 1 46 ? -10.797 12.07 -5.957 1 97.56 46 GLN B CA 1
ATOM 1661 C C . GLN B 1 46 ? -10.102 11.188 -4.922 1 97.56 46 GLN B C 1
ATOM 1663 O O . GLN B 1 46 ? -10.055 11.531 -3.738 1 97.56 46 GLN B O 1
ATOM 1668 N N . GLY B 1 47 ? -9.609 10.031 -5.395 1 98.5 47 GLY B N 1
ATOM 1669 C CA . GLY B 1 47 ? -8.867 9.133 -4.527 1 98.5 47 GLY B CA 1
ATOM 1670 C C . GLY B 1 47 ? -7.359 9.258 -4.691 1 98.5 47 GLY B C 1
ATOM 1671 O O . GLY B 1 47 ? -6.879 9.719 -5.73 1 98.5 47 GLY B O 1
ATOM 1672 N N . TYR B 1 48 ? -6.656 8.898 -3.631 1 98.69 48 TYR B N 1
ATOM 1673 C CA . TYR B 1 48 ? -5.195 8.898 -3.643 1 98.69 48 TYR B CA 1
ATOM 1674 C C . TYR B 1 48 ? -4.645 7.695 -2.885 1 98.69 48 TYR B C 1
ATOM 1676 O O . TYR B 1 48 ? -5.188 7.305 -1.849 1 98.69 48 TYR B O 1
ATOM 1684 N N . ILE B 1 49 ? -3.584 7.16 -3.428 1 98.81 49 ILE B N 1
ATOM 1685 C CA . ILE B 1 49 ? -2.742 6.242 -2.672 1 98.81 49 ILE B CA 1
ATOM 1686 C C . ILE B 1 49 ? -1.369 6.867 -2.441 1 98.81 49 ILE B C 1
ATOM 1688 O O . ILE B 1 49 ? -0.786 7.453 -3.355 1 98.81 49 ILE B O 1
ATOM 1692 N N . THR B 1 50 ? -0.908 6.801 -1.186 1 98.75 50 THR B N 1
ATOM 1693 C CA . THR B 1 50 ? 0.362 7.422 -0.82 1 98.75 50 THR B CA 1
ATOM 1694 C C . THR B 1 50 ? 1.221 6.453 -0.012 1 98.75 50 THR B C 1
ATOM 1696 O O . THR B 1 50 ? 0.718 5.758 0.874 1 98.75 50 THR B O 1
ATOM 1699 N N . ILE B 1 51 ? 2.43 6.387 -0.385 1 98.75 51 ILE B N 1
ATOM 1700 C CA . ILE B 1 51 ? 3.41 5.609 0.364 1 98.75 51 ILE B CA 1
ATOM 1701 C C . ILE B 1 51 ? 4.5 6.531 0.904 1 98.75 51 ILE B C 1
ATOM 1703 O O . ILE B 1 51 ? 5.031 7.367 0.172 1 98.75 51 ILE B O 1
ATOM 1707 N N . LYS B 1 52 ? 4.773 6.406 2.211 1 97.81 52 LYS B N 1
ATOM 1708 C CA . LYS B 1 52 ? 5.801 7.238 2.83 1 97.81 52 LYS B CA 1
ATOM 1709 C C . LYS B 1 52 ? 6.82 6.387 3.584 1 97.81 52 LYS B C 1
ATOM 1711 O O . LYS B 1 52 ? 6.457 5.402 4.227 1 97.81 52 LYS B O 1
ATOM 1716 N N . GLY B 1 53 ? 8.055 6.703 3.455 1 97.06 53 GLY B N 1
ATOM 1717 C CA . GLY B 1 53 ? 9.109 6.082 4.242 1 97.06 53 GLY B CA 1
ATOM 1718 C C . GLY B 1 53 ? 9.328 6.754 5.582 1 97.06 53 GLY B C 1
ATOM 1719 O O . GLY B 1 53 ? 8.609 7.688 5.941 1 97.06 53 GLY B O 1
ATOM 1720 N N . ILE B 1 54 ? 10.25 6.285 6.293 1 94.38 54 ILE B N 1
ATOM 1721 C CA . ILE B 1 54 ? 10.523 6.777 7.641 1 94.38 54 ILE B CA 1
ATOM 1722 C C . ILE B 1 54 ? 11.102 8.188 7.566 1 94.38 54 ILE B C 1
ATOM 1724 O O . ILE B 1 54 ? 11.852 8.516 6.637 1 94.38 54 ILE B O 1
ATOM 1728 N N . SER B 1 55 ? 10.734 8.977 8.578 1 92.94 55 SER B N 1
ATOM 1729 C CA . SER B 1 55 ? 11.297 10.32 8.68 1 92.94 55 SER B CA 1
ATOM 1730 C C . SER B 1 55 ? 12.781 10.273 9.039 1 92.94 55 SER B C 1
ATOM 1732 O O . SER B 1 55 ? 13.227 9.352 9.719 1 92.94 55 SER B O 1
ATOM 1734 N N . ASN B 1 56 ? 13.438 11.25 8.602 1 92.75 56 ASN B N 1
ATOM 1735 C CA . ASN B 1 56 ? 14.828 11.375 9.008 1 92.75 56 ASN B CA 1
ATOM 1736 C C . ASN B 1 56 ? 14.961 11.742 10.477 1 92.75 56 ASN B C 1
ATOM 1738 O O . ASN B 1 56 ? 13.969 11.734 11.211 1 92.75 56 ASN B O 1
ATOM 1742 N N . GLU B 1 57 ? 16.156 12.141 10.914 1 89.25 57 GLU B N 1
ATOM 1743 C CA . GLU B 1 57 ? 16.453 12.367 12.32 1 89.25 57 GLU B CA 1
ATOM 1744 C C . GLU B 1 57 ? 15.703 13.594 12.852 1 89.25 57 GLU B C 1
ATOM 1746 O O . GLU B 1 57 ? 15.312 13.625 14.016 1 89.25 57 GLU B O 1
ATOM 1751 N N . THR B 1 58 ? 15.5 14.547 12.055 1 86.5 58 THR B N 1
ATOM 1752 C CA . THR B 1 58 ? 14.852 15.773 12.484 1 86.5 58 THR B CA 1
ATOM 1753 C C . THR B 1 58 ? 13.336 15.602 12.531 1 86.5 58 THR B C 1
ATOM 1755 O O . THR B 1 58 ? 12.633 16.422 13.109 1 86.5 58 THR B O 1
ATOM 1758 N N . GLY B 1 59 ? 12.891 14.531 11.859 1 89.69 59 GLY B N 1
ATOM 1759 C CA . GLY B 1 59 ? 11.453 14.289 11.805 1 89.69 59 GLY B CA 1
ATOM 1760 C C . GLY B 1 59 ? 10.75 15.102 10.734 1 89.69 59 GLY B C 1
ATOM 1761 O O . GLY B 1 59 ? 9.555 14.922 10.5 1 89.69 59 GLY B O 1
ATOM 1762 N N . MET B 1 60 ? 11.477 15.867 9.953 1 90.88 60 MET B N 1
ATOM 1763 C CA . MET B 1 60 ? 10.859 16.828 9.031 1 90.88 60 MET B CA 1
ATOM 1764 C C . MET B 1 60 ? 10.828 16.266 7.609 1 90.88 60 MET B C 1
ATOM 1766 O O . MET B 1 60 ? 10.016 16.703 6.789 1 90.88 60 MET B O 1
ATOM 1770 N N . SER B 1 61 ? 11.742 15.359 7.293 1 93.75 61 SER B N 1
ATOM 1771 C CA . SER B 1 61 ? 11.914 14.906 5.914 1 93.75 61 SER B CA 1
ATOM 1772 C C . SER B 1 61 ? 11.727 13.398 5.797 1 93.75 61 SER B C 1
ATOM 1774 O O . SER B 1 61 ? 12.203 12.641 6.641 1 93.75 61 SER B O 1
ATOM 1776 N N . ARG B 1 62 ? 11.031 13.039 4.719 1 95.31 62 ARG B N 1
ATOM 1777 C CA . ARG B 1 62 ? 10.938 11.609 4.441 1 95.31 62 ARG B CA 1
ATOM 1778 C C . ARG B 1 62 ? 10.539 11.352 2.994 1 95.31 62 ARG B C 1
ATOM 1780 O O . ARG B 1 62 ? 10.008 12.242 2.324 1 95.31 62 ARG B O 1
ATOM 1787 N N . PHE B 1 63 ? 10.867 10.203 2.428 1 96.75 63 PHE B N 1
ATOM 1788 C CA . PHE B 1 63 ? 10.445 9.758 1.105 1 96.75 63 PHE B CA 1
ATOM 1789 C C . PHE B 1 63 ? 8.922 9.695 1.018 1 96.75 63 PHE B C 1
ATOM 1791 O O . PHE B 1 63 ? 8.258 9.25 1.955 1 96.75 63 PHE B O 1
ATOM 1798 N N . GLU B 1 64 ? 8.453 10.141 -0.18 1 97.94 64 GLU B N 1
ATOM 1799 C CA . GLU B 1 64 ? 7.02 10.062 -0.422 1 97.94 64 GLU B CA 1
ATOM 1800 C C . GLU B 1 64 ? 6.719 9.727 -1.88 1 97.94 64 GLU B C 1
ATOM 1802 O O . GLU B 1 64 ? 7.379 10.242 -2.789 1 97.94 64 GLU B O 1
ATOM 1807 N N . TRP B 1 65 ? 5.773 8.875 -2.08 1 98.44 65 TRP B N 1
ATOM 1808 C CA . TRP B 1 65 ? 5.203 8.5 -3.371 1 98.44 65 TRP B CA 1
ATOM 1809 C C . TRP B 1 65 ? 3.682 8.602 -3.344 1 98.44 65 TRP B C 1
ATOM 1811 O O . TRP B 1 65 ? 3.043 8.148 -2.391 1 98.44 65 TRP B O 1
ATOM 1821 N N . GLU B 1 66 ? 3.115 9.258 -4.355 1 98.12 66 GLU B N 1
ATOM 1822 C CA . GLU B 1 66 ? 1.663 9.414 -4.387 1 98.12 66 GLU B CA 1
ATOM 1823 C C . GLU B 1 66 ? 1.12 9.242 -5.805 1 98.12 66 GLU B C 1
ATOM 1825 O O . GLU B 1 66 ? 1.748 9.672 -6.773 1 98.12 66 GLU B O 1
ATOM 1830 N N . LYS B 1 67 ? -0.034 8.656 -5.879 1 97.69 67 LYS B N 1
ATOM 1831 C CA . LYS B 1 67 ? -0.736 8.484 -7.148 1 97.69 67 LYS B CA 1
ATOM 1832 C C . LYS B 1 67 ? -2.236 8.703 -6.98 1 97.69 67 LYS B C 1
ATOM 1834 O O . LYS B 1 67 ? -2.826 8.266 -5.992 1 97.69 67 LYS B O 1
ATOM 1839 N N . GLU B 1 68 ? -2.791 9.328 -7.992 1 98.12 68 GLU B N 1
ATOM 1840 C CA . GLU B 1 68 ? -4.246 9.438 -8.039 1 98.12 68 GLU B CA 1
ATOM 1841 C C . GLU B 1 68 ? -4.883 8.125 -8.477 1 98.12 68 GLU B C 1
ATOM 1843 O O . GLU B 1 68 ? -4.344 7.422 -9.336 1 98.12 68 GLU B O 1
ATOM 1848 N N . ILE B 1 69 ? -6.008 7.84 -7.898 1 98.31 69 ILE B N 1
ATOM 1849 C CA . ILE B 1 69 ? -6.801 6.684 -8.305 1 98.31 69 ILE B CA 1
ATOM 1850 C C . ILE B 1 69 ? -8.281 7.062 -8.359 1 98.31 69 ILE B C 1
ATOM 1852 O O . ILE B 1 69 ? -8.688 8.062 -7.762 1 98.31 69 ILE B O 1
ATOM 1856 N N . PRO B 1 70 ? -9.047 6.355 -9.133 1 98 70 PRO B N 1
ATOM 1857 C CA . PRO B 1 70 ? -10.477 6.668 -9.203 1 98 70 PRO B CA 1
ATOM 1858 C C . PRO B 1 70 ? -11.164 6.602 -7.84 1 98 70 PRO B C 1
ATOM 1860 O O . PRO B 1 70 ? -10.805 5.766 -7.004 1 98 70 PRO B O 1
ATOM 1863 N N . PHE B 1 71 ? -12.211 7.406 -7.734 1 98.06 71 PHE B N 1
ATOM 1864 C CA . PHE B 1 71 ? -12.969 7.539 -6.496 1 98.06 71 PHE B CA 1
ATOM 1865 C C . PHE B 1 71 ? -13.477 6.18 -6.027 1 98.06 71 PHE B C 1
ATOM 1867 O O . PHE B 1 71 ? -13.289 5.812 -4.863 1 98.06 71 PHE B O 1
ATOM 1874 N N . ASP B 1 72 ? -14.031 5.426 -6.895 1 97.69 72 ASP B N 1
ATOM 1875 C CA . ASP B 1 72 ? -14.648 4.152 -6.539 1 97.69 72 ASP B CA 1
ATOM 1876 C C . ASP B 1 72 ? -13.594 3.141 -6.086 1 97.69 72 ASP B C 1
ATOM 1878 O O . ASP B 1 72 ? -13.859 2.314 -5.211 1 97.69 72 ASP B O 1
ATOM 1882 N N . GLU B 1 73 ? -12.375 3.232 -6.676 1 98.12 73 GLU B N 1
ATOM 1883 C CA . GLU B 1 73 ? -11.289 2.355 -6.254 1 98.12 73 GLU B CA 1
ATOM 1884 C C . GLU B 1 73 ? -10.812 2.709 -4.848 1 98.12 73 GLU B C 1
ATOM 1886 O O . GLU B 1 73 ? -10.625 1.824 -4.008 1 98.12 73 GLU B O 1
ATOM 1891 N N . ALA B 1 74 ? -10.68 3.951 -4.609 1 98.5 74 ALA B N 1
ATOM 1892 C CA . ALA B 1 74 ? -10.25 4.398 -3.287 1 98.5 74 ALA B CA 1
ATOM 1893 C C . ALA B 1 74 ? -11.266 3.988 -2.219 1 98.5 74 ALA B C 1
ATOM 1895 O O . ALA B 1 74 ? -10.883 3.561 -1.127 1 98.5 74 ALA B O 1
ATOM 1896 N N . LYS B 1 75 ? -12.523 4.172 -2.525 1 97.62 75 LYS B N 1
ATOM 1897 C CA . LYS B 1 75 ? -13.586 3.791 -1.596 1 97.62 75 LYS B CA 1
ATOM 1898 C C . LYS B 1 75 ? -13.492 2.312 -1.232 1 97.62 75 LYS B C 1
ATOM 1900 O O . LYS B 1 75 ? -13.594 1.948 -0.059 1 97.62 75 LYS B O 1
ATOM 1905 N N . SER B 1 76 ? -13.242 1.453 -2.238 1 97.5 76 SER B N 1
ATOM 1906 C CA . SER B 1 76 ? -13.102 0.019 -2.008 1 97.5 76 SER B CA 1
ATOM 1907 C C . SER B 1 76 ? -11.867 -0.288 -1.17 1 97.5 76 SER B C 1
ATOM 1909 O O . SER B 1 76 ? -11.906 -1.143 -0.282 1 97.5 76 SER B O 1
ATOM 1911 N N . LEU B 1 77 ? -10.789 0.393 -1.439 1 98.31 77 LEU B N 1
ATOM 1912 C CA . LEU B 1 77 ? -9.539 0.146 -0.73 1 98.31 77 LEU B CA 1
ATOM 1913 C C . LEU B 1 77 ? -9.641 0.603 0.722 1 98.31 77 LEU B C 1
ATOM 1915 O O . LEU B 1 77 ? -9.031 0.001 1.609 1 98.31 77 LEU B O 1
ATOM 1919 N N . LEU B 1 78 ? -10.422 1.657 0.989 1 97.88 78 LEU B N 1
ATOM 1920 C CA . LEU B 1 78 ? -10.602 2.146 2.352 1 97.88 78 LEU B CA 1
ATOM 1921 C C . LEU B 1 78 ? -11.203 1.066 3.242 1 97.88 78 LEU B C 1
ATOM 1923 O O . LEU B 1 78 ? -10.898 0.994 4.434 1 97.88 78 LEU B O 1
ATOM 1927 N N . LEU B 1 79 ? -11.992 0.216 2.682 1 96.62 79 LEU B N 1
ATOM 1928 C CA . LEU B 1 79 ? -12.664 -0.837 3.434 1 96.62 79 LEU B CA 1
ATOM 1929 C C . LEU B 1 79 ? -11.672 -1.889 3.908 1 96.62 79 LEU B C 1
ATOM 1931 O O . LEU B 1 79 ? -11.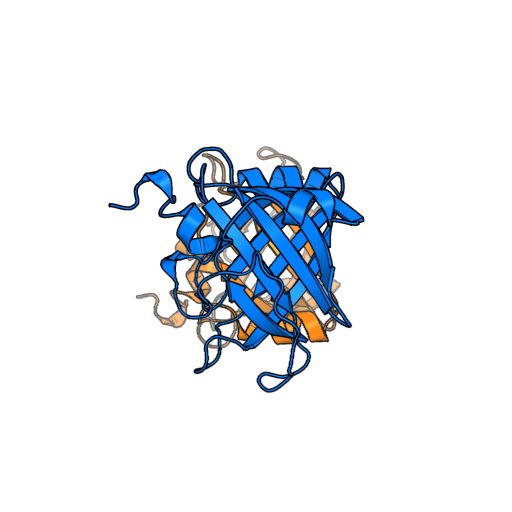961 -2.654 4.828 1 96.62 79 LEU B O 1
ATOM 1935 N N . LEU B 1 80 ? -10.484 -1.904 3.289 1 97.44 80 LEU B N 1
ATOM 1936 C CA . LEU B 1 80 ? -9.453 -2.875 3.645 1 97.44 80 LEU B CA 1
ATOM 1937 C C . LEU B 1 80 ? -8.516 -2.307 4.699 1 97.44 80 LEU B C 1
ATOM 1939 O O . LEU B 1 80 ? -7.723 -3.043 5.293 1 97.44 80 LEU B O 1
ATOM 1943 N N . CYS B 1 81 ? -8.602 -1.053 4.926 1 98.12 81 CYS B N 1
ATOM 1944 C CA . CYS B 1 81 ? -7.648 -0.377 5.797 1 98.12 81 CYS B CA 1
ATOM 1945 C C . CYS B 1 81 ? -7.809 -0.831 7.242 1 98.12 81 CYS B C 1
ATOM 1947 O O . CYS B 1 81 ? -8.844 -1.389 7.609 1 98.12 81 CYS B O 1
ATOM 1949 N N . GLU B 1 82 ? -6.77 -0.594 7.977 1 97.06 82 GLU B N 1
ATOM 1950 C CA . GLU B 1 82 ? -6.816 -0.769 9.43 1 97.06 82 GLU B CA 1
ATOM 1951 C C . GLU B 1 82 ? -7.984 -0.003 10.039 1 97.06 82 GLU B C 1
ATOM 1953 O O . GLU B 1 82 ? -8.492 0.947 9.438 1 97.06 82 GLU B O 1
ATOM 1958 N N . LYS B 1 83 ? -8.367 -0.459 11.203 1 93.69 83 LYS B N 1
ATOM 1959 C CA . LYS B 1 83 ? -9.422 0.272 11.898 1 93.69 83 LYS B CA 1
ATOM 1960 C C . LYS B 1 83 ? -8.992 1.7 12.211 1 93.69 83 LYS B C 1
ATOM 1962 O O . LYS B 1 83 ? -7.805 1.96 12.438 1 93.69 83 LYS B O 1
ATOM 1967 N N . GLY B 1 84 ? -9.984 2.615 12.227 1 93 84 GLY B N 1
ATOM 1968 C CA . GLY B 1 84 ? -9.695 3.982 12.625 1 93 84 GLY B CA 1
ATOM 1969 C C . GLY B 1 84 ? -9.578 4.938 11.453 1 93 84 GLY B C 1
ATOM 1970 O O . GLY B 1 84 ? -8.625 5.711 11.367 1 93 84 GLY B O 1
ATOM 1971 N N . VAL B 1 85 ? -10.453 4.863 10.547 1 92.56 85 VAL B N 1
ATOM 1972 C CA . VAL B 1 85 ? -10.477 5.801 9.43 1 92.56 85 VAL B CA 1
ATOM 1973 C C . VAL B 1 85 ? -10.695 7.223 9.945 1 92.56 85 VAL B C 1
ATOM 1975 O O . VAL B 1 85 ? -11.555 7.453 10.797 1 92.56 85 VAL B O 1
ATOM 1978 N N . ILE B 1 86 ? -9.945 8.156 9.469 1 97 86 ILE B N 1
ATOM 1979 C CA . ILE B 1 86 ? -9.984 9.547 9.906 1 97 86 ILE B CA 1
ATOM 1980 C C . ILE B 1 86 ? -10.898 10.359 8.984 1 97 86 ILE B C 1
ATOM 1982 O O . ILE B 1 86 ? -10.828 10.227 7.762 1 97 86 ILE B O 1
ATOM 1986 N N . ASP B 1 87 ? -11.734 11.07 9.633 1 96.94 87 ASP B N 1
ATOM 1987 C CA . ASP B 1 87 ? -12.617 12.023 8.969 1 96.94 87 ASP B CA 1
ATOM 1988 C C . ASP B 1 87 ? -12.266 13.453 9.352 1 96.94 87 ASP B C 1
ATOM 1990 O O . ASP B 1 87 ? -12.172 13.789 10.531 1 96.94 87 ASP B O 1
ATOM 1994 N N . LYS B 1 88 ? -12.047 14.305 8.289 1 98.5 88 LYS B N 1
ATOM 1995 C CA . LYS B 1 88 ? -11.648 15.68 8.586 1 98.5 88 LYS B CA 1
ATOM 1996 C C . LYS B 1 88 ? -11.977 16.609 7.422 1 98.5 88 LYS B C 1
ATOM 1998 O O . LYS B 1 88 ? -12.242 16.141 6.309 1 98.5 88 LYS B O 1
ATOM 2003 N N . THR B 1 89 ? -12.047 17.812 7.707 1 98.44 89 THR B N 1
ATOM 2004 C CA . THR B 1 89 ? -12.07 18.859 6.676 1 98.44 89 THR B CA 1
ATOM 2005 C C . THR B 1 89 ? -10.734 19.594 6.617 1 98.44 89 THR B C 1
ATOM 2007 O O . THR B 1 89 ? -10.203 20.016 7.648 1 98.44 89 THR B O 1
ATOM 2010 N N . ARG B 1 90 ? -10.188 19.719 5.43 1 98.62 90 ARG B N 1
ATOM 2011 C CA . ARG B 1 90 ? -8.961 20.484 5.238 1 98.62 90 ARG B CA 1
ATOM 2012 C C . ARG B 1 90 ? -9.258 21.859 4.637 1 98.62 90 ARG B C 1
ATOM 2014 O O . ARG B 1 90 ? -9.867 21.953 3.566 1 98.62 90 ARG B O 1
ATOM 2021 N N . PHE B 1 91 ? -8.781 22.859 5.359 1 98.75 91 PHE B N 1
ATOM 2022 C CA . PHE B 1 91 ? -8.805 24.234 4.879 1 98.75 91 PHE B CA 1
ATOM 2023 C C . PHE B 1 91 ? -7.438 24.656 4.352 1 98.75 91 PHE B C 1
ATOM 2025 O O . PHE B 1 91 ? -6.414 24.375 4.977 1 98.75 91 PHE B O 1
ATOM 2032 N N . GLU B 1 92 ? -7.426 25.281 3.203 1 98.62 92 GLU B N 1
ATOM 2033 C CA . GLU B 1 92 ? -6.184 25.797 2.646 1 98.62 92 GLU B CA 1
ATOM 2034 C C . GLU B 1 92 ? -6.102 27.312 2.814 1 98.62 92 GLU B C 1
ATOM 2036 O O . GLU B 1 92 ? -6.98 28.047 2.35 1 98.62 92 GLU B O 1
ATOM 2041 N N . VAL B 1 93 ? -5.043 27.734 3.5 1 98.69 93 VAL B N 1
ATOM 2042 C CA . VAL B 1 93 ? -4.867 29.156 3.805 1 98.69 93 VAL B CA 1
ATOM 2043 C C . VAL B 1 93 ? -3.545 29.656 3.225 1 98.69 93 VAL B C 1
ATOM 2045 O O . VAL B 1 93 ? -2.479 29.141 3.568 1 98.69 93 VAL B O 1
ATOM 2048 N N . LYS B 1 94 ? -3.604 30.609 2.402 1 98.31 94 LYS B N 1
ATOM 2049 C CA . LYS B 1 94 ? -2.391 31.203 1.839 1 98.31 94 LYS B CA 1
ATOM 2050 C C . LYS B 1 94 ? -1.793 32.25 2.783 1 98.31 94 LYS B C 1
ATOM 2052 O O . LYS B 1 94 ? -2.475 33.188 3.186 1 98.31 94 LYS B O 1
ATOM 2057 N N . ILE B 1 95 ? -0.59 32.062 3.168 1 97.62 95 ILE B N 1
ATOM 2058 C CA . ILE B 1 95 ? 0.172 33 3.984 1 97.62 95 ILE B CA 1
ATOM 2059 C C . ILE B 1 95 ? 1.531 33.25 3.34 1 97.62 95 ILE B C 1
ATOM 2061 O O . ILE B 1 95 ? 2.406 32.375 3.346 1 97.62 95 ILE B O 1
ATOM 2065 N N . GLY B 1 96 ? 1.774 34.438 2.832 1 95.5 96 GLY B N 1
ATOM 2066 C CA . GLY B 1 96 ? 2.994 34.656 2.08 1 95.5 96 GLY B CA 1
ATOM 2067 C C . GLY B 1 96 ? 3.139 33.75 0.87 1 95.5 96 GLY B C 1
ATOM 2068 O O . GLY B 1 96 ? 2.236 33.688 0.035 1 95.5 96 GLY B O 1
ATOM 2069 N N . ASN B 1 97 ? 4.301 33.031 0.849 1 95.56 97 ASN B N 1
ATOM 2070 C CA . ASN B 1 97 ? 4.586 32.156 -0.291 1 95.56 97 ASN B CA 1
ATOM 2071 C C . ASN B 1 97 ? 4.195 30.703 -0.011 1 95.56 97 ASN B C 1
ATOM 2073 O O . ASN B 1 97 ? 4.504 29.812 -0.799 1 95.56 97 ASN B O 1
ATOM 2077 N N . HIS B 1 98 ? 3.537 30.562 1.088 1 98 98 HIS B N 1
ATOM 2078 C CA . HIS B 1 98 ? 3.221 29.188 1.478 1 98 98 HIS B CA 1
ATOM 2079 C C . HIS B 1 98 ? 1.716 29 1.632 1 98 98 HIS B C 1
ATOM 2081 O O . HIS B 1 98 ? 0.968 29.969 1.744 1 98 98 HIS B O 1
ATOM 2087 N N . THR B 1 99 ? 1.333 27.828 1.472 1 98.25 99 THR B N 1
ATOM 2088 C CA . THR B 1 99 ? -0.029 27.438 1.807 1 98.25 99 THR B CA 1
ATOM 2089 C C . THR B 1 99 ? -0.037 26.516 3.027 1 98.25 99 THR B C 1
ATOM 2091 O O . THR B 1 99 ? 0.644 25.484 3.043 1 98.25 99 THR B O 1
ATOM 2094 N N . TYR B 1 100 ? -0.776 26.938 4.016 1 98.69 100 TYR B N 1
ATOM 2095 C CA . TYR B 1 100 ? -1.025 26.062 5.164 1 98.69 100 TYR B CA 1
ATOM 2096 C C . TYR B 1 100 ? -2.225 25.156 4.914 1 98.69 100 TYR B C 1
ATOM 2098 O O . TYR B 1 100 ? -3.238 25.594 4.363 1 98.69 100 TYR B O 1
ATOM 2106 N N . GLU B 1 101 ? -2.092 23.969 5.242 1 98.69 101 GLU B N 1
ATOM 2107 C CA . GLU B 1 101 ? -3.215 23.047 5.328 1 98.69 101 GLU B CA 1
ATOM 2108 C C . GLU B 1 101 ? -3.674 22.859 6.773 1 98.69 101 GLU B C 1
ATOM 2110 O O . GLU B 1 101 ? -2.926 22.359 7.613 1 98.69 101 GLU B O 1
ATOM 2115 N N . VAL B 1 102 ? -4.875 23.266 7.004 1 98.88 102 VAL B N 1
ATOM 2116 C CA . VAL B 1 102 ? -5.418 23.188 8.359 1 98.88 102 VAL B CA 1
ATOM 2117 C C . VAL B 1 102 ? -6.516 22.125 8.414 1 98.88 102 VAL B C 1
ATOM 2119 O O . VAL B 1 102 ? -7.574 22.281 7.801 1 98.88 102 VAL B O 1
ATOM 2122 N N . ASP B 1 103 ? -6.273 21.125 9.195 1 98.75 103 ASP B N 1
ATOM 2123 C CA . ASP B 1 103 ? -7.184 19.984 9.297 1 98.75 103 ASP B CA 1
ATOM 2124 C C . ASP B 1 103 ? -8.023 20.062 10.562 1 98.75 103 ASP B C 1
ATOM 2126 O O . ASP B 1 103 ? -7.488 20.094 11.672 1 98.75 103 ASP B O 1
ATOM 2130 N N . GLU B 1 104 ? -9.312 20.125 10.406 1 98.69 104 GLU B N 1
ATOM 2131 C CA . GLU B 1 104 ? -10.258 19.953 11.508 1 98.69 104 GLU B CA 1
ATOM 2132 C C . GLU B 1 104 ? -10.82 18.531 11.539 1 98.69 104 GLU B C 1
ATOM 2134 O O . GLU B 1 104 ? -11.492 18.109 10.602 1 98.69 104 GLU B O 1
ATOM 2139 N N . PHE B 1 105 ? -10.586 17.906 12.648 1 98.38 105 PHE B N 1
ATOM 2140 C CA . PHE B 1 105 ? -10.914 16.484 12.734 1 98.38 105 PHE B CA 1
ATOM 2141 C C . PHE B 1 105 ? -12.297 16.281 13.328 1 98.38 105 PHE B C 1
ATOM 2143 O O . PHE B 1 105 ? -12.781 17.109 14.102 1 98.38 105 PHE B O 1
ATOM 2150 N N . TYR B 1 106 ? -12.922 15.141 12.984 1 97.88 106 TYR B N 1
ATOM 2151 C CA . TYR B 1 106 ? -14.258 14.797 13.445 1 97.88 106 TYR B CA 1
ATOM 2152 C C . TYR B 1 106 ? -14.289 13.398 14.055 1 97.88 106 TYR B C 1
ATOM 2154 O O . TYR B 1 106 ? -13.242 12.758 14.203 1 97.88 106 TYR B O 1
ATOM 2162 N N . GLY B 1 107 ? -15.492 12.984 14.57 1 96.25 107 GLY B N 1
ATOM 2163 C CA . GLY B 1 107 ? -15.641 11.656 15.141 1 96.25 107 GLY B CA 1
ATOM 2164 C C . GLY B 1 107 ? -14.812 11.453 16.391 1 96.25 107 GLY B C 1
ATOM 2165 O O . GLY B 1 107 ? -14.898 12.242 17.328 1 96.25 107 GLY B O 1
ATOM 2166 N N . GLU B 1 108 ? -13.945 10.43 16.344 1 96.06 108 GLU B N 1
ATOM 2167 C CA . GLU B 1 108 ? -13.172 10.055 17.516 1 96.06 108 GLU B CA 1
ATOM 2168 C C . GLU B 1 108 ? -12.023 11.039 17.75 1 96.06 108 GLU B C 1
ATOM 2170 O O . GLU B 1 108 ? -11.359 10.977 18.797 1 96.06 108 GLU B O 1
ATOM 2175 N N . ASN B 1 109 ? -11.82 11.922 16.812 1 97.81 109 ASN B N 1
ATOM 2176 C CA . ASN B 1 109 ? -10.773 12.93 16.969 1 97.81 109 ASN B CA 1
ATOM 2177 C C . ASN B 1 109 ? -11.359 14.336 17.062 1 97.81 109 ASN B C 1
ATOM 2179 O O . ASN B 1 109 ? -10.656 15.32 16.859 1 97.81 109 ASN B O 1
ATOM 2183 N N . LYS B 1 110 ? -12.617 14.352 17.344 1 97.31 110 LYS B N 1
ATOM 2184 C CA . LYS B 1 110 ? -13.305 15.641 17.453 1 97.31 110 LYS B CA 1
ATOM 2185 C C . LYS B 1 110 ? -12.602 16.562 18.438 1 97.31 110 LYS B C 1
ATOM 2187 O O . LYS B 1 110 ? -12.195 16.125 19.531 1 97.31 110 LYS B O 1
ATOM 2192 N N . GLY B 1 111 ? -12.508 17.875 17.969 1 96.94 111 GLY B N 1
ATOM 2193 C CA . GLY B 1 111 ? -11.906 18.875 18.828 1 96.94 111 GLY B CA 1
ATOM 2194 C C . GLY B 1 111 ? -10.461 19.188 18.469 1 96.94 111 GLY B C 1
ATOM 2195 O O . GLY B 1 111 ? -9.922 20.203 18.875 1 96.94 111 GLY B O 1
ATOM 2196 N N . LEU B 1 112 ? -9.852 18.328 17.75 1 98.06 112 LEU B N 1
ATOM 2197 C CA . LEU B 1 112 ? -8.461 18.516 17.344 1 98.06 112 LEU B CA 1
ATOM 2198 C C . LEU B 1 112 ? -8.383 19.312 16.031 1 98.06 112 LEU B C 1
ATOM 2200 O O . LEU B 1 112 ? -9.141 19.047 15.102 1 98.06 112 LEU B O 1
ATOM 2204 N N . ILE B 1 113 ? -7.52 20.234 16 1 98.69 113 ILE B N 1
ATOM 2205 C CA . ILE B 1 113 ? -7.188 20.984 14.797 1 98.69 113 ILE B CA 1
ATOM 2206 C C . ILE B 1 113 ? -5.672 21.062 14.641 1 98.69 113 ILE B C 1
ATOM 2208 O O . ILE B 1 113 ? -4.965 21.453 15.578 1 98.69 113 ILE B O 1
ATOM 2212 N N . ILE B 1 114 ? -5.164 20.703 13.469 1 98.69 114 ILE B N 1
ATOM 2213 C CA . ILE B 1 114 ? -3.734 20.688 13.195 1 98.69 114 ILE B CA 1
ATOM 2214 C C . ILE B 1 114 ? -3.449 21.469 11.906 1 98.69 114 ILE B C 1
ATOM 2216 O O . ILE B 1 114 ? -4.172 21.328 10.922 1 98.69 114 ILE B O 1
ATOM 2220 N N . ALA B 1 115 ? -2.426 22.219 11.938 1 98.81 115 ALA B N 1
ATOM 2221 C CA . ALA B 1 115 ? -1.954 22.922 10.742 1 98.81 115 ALA B CA 1
ATOM 2222 C C . ALA B 1 115 ? -0.625 22.344 10.258 1 98.81 115 ALA B C 1
ATOM 2224 O O . ALA B 1 115 ? 0.26 22.047 11.062 1 98.81 115 ALA B O 1
ATOM 2225 N N . GLU B 1 116 ? -0.533 22.219 8.969 1 98.44 116 GLU B N 1
ATOM 2226 C CA . GLU B 1 116 ? 0.708 21.734 8.367 1 98.44 116 GLU B CA 1
ATOM 2227 C C . GLU B 1 116 ? 1.179 22.672 7.262 1 98.44 116 GLU B C 1
ATOM 2229 O O . GLU B 1 116 ? 0.363 23.281 6.566 1 98.44 116 GLU B O 1
ATOM 2234 N N . ILE B 1 117 ? 2.447 22.781 7.129 1 98.31 117 ILE B N 1
ATOM 2235 C CA . ILE B 1 117 ? 3.059 23.547 6.055 1 98.31 117 ILE B CA 1
ATOM 2236 C C . ILE B 1 117 ? 4.168 22.734 5.395 1 98.31 117 ILE B C 1
ATOM 2238 O O . ILE B 1 117 ? 4.996 22.125 6.086 1 98.31 117 ILE B O 1
ATOM 2242 N N . GLU B 1 118 ? 4.098 22.625 4.074 1 96.75 118 GLU B N 1
ATOM 2243 C CA . GLU B 1 118 ? 5.16 21.969 3.316 1 96.75 118 GLU B CA 1
ATOM 2244 C C . GLU B 1 118 ? 6.242 22.969 2.908 1 96.75 118 GLU B C 1
ATOM 2246 O O . GLU B 1 118 ? 5.938 24.062 2.434 1 96.75 118 GLU B O 1
ATOM 2251 N N . LEU B 1 119 ? 7.488 22.594 3.076 1 97.44 119 LEU B N 1
ATOM 2252 C CA . LEU B 1 119 ? 8.617 23.469 2.818 1 97.44 119 LEU B CA 1
ATOM 2253 C C . LEU B 1 119 ? 9.555 22.859 1.774 1 97.44 119 LEU B C 1
ATOM 2255 O O . LEU B 1 119 ? 9.445 21.672 1.456 1 97.44 119 LEU B O 1
ATOM 2259 N N . GLN B 1 120 ? 10.438 23.672 1.205 1 95.62 120 GLN B N 1
ATOM 2260 C CA . GLN B 1 120 ? 11.398 23.219 0.202 1 95.62 120 GLN B CA 1
ATOM 2261 C C . GLN B 1 120 ? 12.688 22.719 0.855 1 95.62 120 GLN B C 1
ATOM 2263 O O . GLN B 1 120 ? 13.461 22 0.234 1 95.62 120 GLN B O 1
ATOM 2268 N N . SER B 1 121 ? 12.945 23.203 2.021 1 95.88 121 SER B N 1
ATOM 2269 C CA . SER B 1 121 ? 14.078 22.75 2.824 1 95.88 121 SER B CA 1
ATOM 2270 C C . SER B 1 121 ? 13.781 22.859 4.316 1 95.88 121 SER B C 1
ATOM 2272 O O . SER B 1 121 ? 12.852 23.562 4.715 1 95.88 121 SER B O 1
ATOM 2274 N N . GLU B 1 122 ? 14.531 22.234 5.086 1 94.81 122 GLU B N 1
ATOM 2275 C CA . GLU B 1 122 ? 14.289 22.219 6.523 1 94.81 122 GLU B CA 1
ATOM 2276 C C . GLU B 1 122 ? 14.594 23.578 7.148 1 94.81 122 GLU B C 1
ATOM 2278 O O . GLU B 1 122 ? 14.141 23.875 8.258 1 94.81 122 GLU B O 1
ATOM 2283 N N . THR B 1 123 ? 15.344 24.406 6.422 1 95.75 123 THR B N 1
ATOM 2284 C CA . THR B 1 123 ? 15.734 25.703 6.973 1 95.75 123 THR B CA 1
ATOM 2285 C C . THR B 1 123 ? 14.938 26.828 6.324 1 95.75 123 THR B C 1
ATOM 2287 O O . THR B 1 123 ? 15.203 28 6.578 1 95.75 123 THR B O 1
ATOM 2290 N N . GLU B 1 124 ? 14.047 26.422 5.504 1 96.69 124 GLU B N 1
ATOM 2291 C CA . GLU B 1 124 ? 13.219 27.438 4.859 1 96.69 124 GLU B CA 1
ATOM 2292 C C . GLU B 1 124 ? 12.406 28.219 5.891 1 96.69 124 GLU B C 1
ATOM 2294 O O . GLU B 1 124 ? 11.844 27.641 6.816 1 96.69 124 GLU B O 1
ATOM 2299 N N . THR B 1 125 ? 12.445 29.516 5.707 1 96.62 125 THR B N 1
ATOM 2300 C CA . THR B 1 125 ? 11.641 30.359 6.594 1 96.62 125 THR B CA 1
ATOM 2301 C C . THR B 1 125 ? 10.203 30.453 6.086 1 96.62 125 THR B C 1
ATOM 2303 O O . THR B 1 125 ? 9.953 30.297 4.895 1 96.62 125 THR B O 1
ATOM 2306 N N . PHE B 1 126 ? 9.305 30.688 7.016 1 97.44 126 PHE B N 1
ATOM 2307 C CA . PHE B 1 126 ? 7.898 30.859 6.68 1 97.44 126 PHE B CA 1
ATOM 2308 C C . PHE B 1 126 ? 7.215 31.797 7.66 1 97.44 126 PHE B C 1
ATOM 2310 O O . PHE B 1 126 ? 7.684 31.984 8.789 1 97.44 126 PHE B O 1
ATOM 2317 N N . GLU B 1 127 ? 6.137 32.438 7.234 1 98 127 GLU B N 1
ATOM 2318 C CA . GLU B 1 127 ? 5.359 33.344 8.078 1 98 127 GLU B CA 1
ATOM 2319 C C . G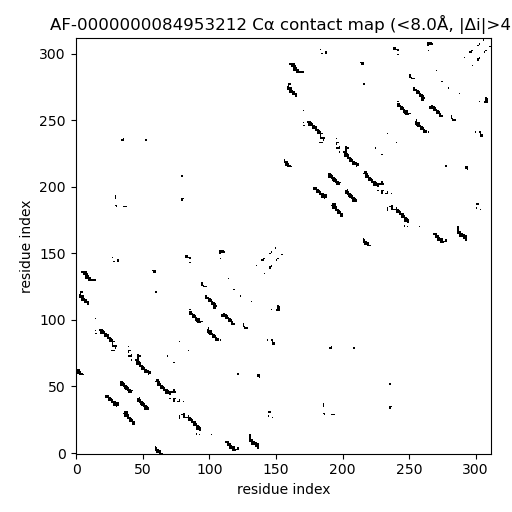LU B 1 127 ? 4.406 32.562 8.984 1 98 127 GLU B C 1
ATOM 2321 O O . GLU B 1 127 ? 3.799 31.594 8.562 1 98 127 GLU B O 1
ATOM 2326 N N . LYS B 1 128 ? 4.246 33.094 10.18 1 97.69 128 LYS B N 1
ATOM 2327 C CA . LYS B 1 128 ? 3.357 32.469 11.156 1 97.69 128 LYS B CA 1
ATOM 2328 C C . LYS B 1 128 ? 2.115 33.312 11.398 1 97.69 128 LYS B C 1
ATOM 2330 O O . LYS B 1 128 ? 2.201 34.406 11.992 1 97.69 128 LYS B O 1
ATOM 2335 N N . PRO B 1 129 ? 1.037 32.875 10.984 1 98.25 129 PRO B N 1
ATOM 2336 C CA . PRO B 1 129 ? -0.19 33.625 11.273 1 98.25 129 PRO B CA 1
ATOM 2337 C C . PRO B 1 129 ? -0.553 33.594 12.758 1 98.25 129 PRO B C 1
ATOM 2339 O O . PRO B 1 129 ? -0.038 32.781 13.508 1 98.25 129 PRO B O 1
ATOM 2342 N N . HIS B 1 130 ? -1.492 34.469 13.133 1 97.56 130 HIS B N 1
ATOM 2343 C CA . HIS B 1 130 ? -1.812 34.656 14.547 1 97.56 130 HIS B CA 1
ATOM 2344 C C . HIS B 1 130 ? -2.488 33.438 15.125 1 97.56 130 HIS B C 1
ATOM 2346 O O . HIS B 1 130 ? -2.422 33.188 16.328 1 97.56 130 HIS B O 1
ATOM 2352 N N . TRP B 1 131 ? -3.08 32.594 14.273 1 98.38 131 TRP B N 1
ATOM 2353 C CA . TRP B 1 131 ? -3.82 31.438 14.766 1 98.38 131 TRP B CA 1
ATOM 2354 C C . TRP B 1 131 ? -2.91 30.219 14.891 1 98.38 131 TRP B C 1
ATOM 2356 O O . TRP B 1 131 ? -3.334 29.172 15.375 1 98.38 131 TRP B O 1
ATOM 2366 N N . LEU B 1 132 ? -1.722 30.266 14.414 1 98.5 132 LEU B N 1
ATOM 2367 C CA . LEU B 1 132 ? -0.778 29.156 14.5 1 98.5 132 LEU B CA 1
ATOM 2368 C C . LEU B 1 132 ? -0.287 28.984 15.938 1 98.5 132 LEU B C 1
ATOM 2370 O O . LEU B 1 132 ? 0.173 29.938 16.562 1 98.5 132 LEU B O 1
ATOM 2374 N N . GLY B 1 133 ? -0.392 27.781 16.469 1 98.31 133 GLY B N 1
ATOM 2375 C CA . GLY B 1 133 ? -0.051 27.516 17.844 1 98.31 133 GLY B CA 1
ATOM 2376 C C . GLY B 1 133 ? 1.252 26.75 18.016 1 98.31 133 GLY B C 1
ATOM 2377 O O . GLY B 1 133 ? 2.221 27.016 17.297 1 98.31 133 GLY B O 1
ATOM 2378 N N . GLN B 1 134 ? 1.333 25.953 18.984 1 98.12 134 GLN B N 1
ATOM 2379 C CA . GLN B 1 134 ? 2.527 25.203 19.359 1 98.12 134 GLN B CA 1
ATOM 2380 C C . GLN B 1 134 ? 2.947 24.25 18.25 1 98.12 134 GLN B C 1
ATOM 2382 O O . GLN B 1 134 ? 2.105 23.578 17.641 1 98.12 134 GLN B O 1
ATOM 2387 N N . GLU B 1 135 ? 4.227 24.188 17.906 1 98 135 GLU B N 1
ATOM 2388 C CA . GLU B 1 135 ? 4.75 23.219 16.953 1 98 135 GLU B CA 1
ATOM 2389 C C . GLU B 1 135 ? 4.781 21.812 17.547 1 98 135 GLU B C 1
ATOM 2391 O O . GLU B 1 135 ? 5.25 21.625 18.672 1 98 135 GLU B O 1
ATOM 2396 N N . VAL B 1 136 ? 4.301 20.906 16.797 1 97.5 136 VAL B N 1
ATOM 2397 C CA . VAL B 1 136 ? 4.254 19.516 17.266 1 97.5 136 VAL B CA 1
ATOM 2398 C C . VAL B 1 136 ? 4.836 18.594 16.203 1 97.5 136 VAL B C 1
ATOM 2400 O O . VAL B 1 136 ? 4.438 17.422 16.094 1 97.5 136 VAL B O 1
ATOM 2403 N N . THR B 1 137 ? 5.754 19.031 15.344 1 95.81 137 THR B N 1
ATOM 2404 C CA . THR B 1 137 ? 6.34 18.328 14.203 1 95.81 137 THR B CA 1
ATOM 2405 C C . THR B 1 137 ? 6.918 16.984 14.625 1 95.81 137 THR B C 1
ATOM 2407 O O . THR B 1 137 ? 6.793 15.992 13.906 1 95.81 137 THR B O 1
ATOM 2410 N N . ASN B 1 138 ? 7.441 16.938 15.758 1 93.25 138 ASN B N 1
ATOM 2411 C CA . ASN B 1 138 ? 8.148 15.734 16.188 1 93.25 138 ASN B CA 1
ATOM 2412 C C . ASN B 1 138 ? 7.352 14.953 17.219 1 93.25 138 ASN B C 1
ATOM 2414 O O . ASN B 1 138 ? 7.875 14.031 17.844 1 93.25 138 ASN B O 1
ATOM 2418 N N . ASP B 1 139 ? 6.191 15.367 17.438 1 94.25 139 ASP B N 1
ATOM 2419 C CA . ASP B 1 139 ? 5.336 14.656 18.375 1 94.25 139 ASP B CA 1
ATOM 2420 C C . ASP B 1 139 ? 4.465 13.625 17.656 1 94.25 139 ASP B C 1
ATOM 2422 O O . ASP B 1 139 ? 3.438 13.977 17.062 1 94.25 139 ASP B O 1
ATOM 2426 N N . LYS B 1 140 ? 4.789 12.445 17.781 1 92.69 140 LYS B N 1
ATOM 2427 C CA . LYS B 1 140 ? 4.18 11.344 17.031 1 92.69 140 LYS B CA 1
ATOM 2428 C C . LYS B 1 140 ? 2.695 11.219 17.359 1 92.69 140 LYS B C 1
ATOM 2430 O O . LYS B 1 140 ? 1.938 10.617 16.594 1 92.69 140 LYS B O 1
ATOM 2435 N N . LEU B 1 141 ? 2.277 11.711 18.531 1 94.25 141 LEU B N 1
ATOM 2436 C CA . LEU B 1 141 ? 0.878 11.633 18.922 1 94.25 141 LEU B CA 1
ATOM 2437 C C . LEU B 1 141 ? -0.021 12.312 17.906 1 94.25 141 LEU B C 1
ATOM 2439 O O . LEU B 1 141 ? -1.168 11.906 17.703 1 94.25 141 LEU B O 1
ATOM 2443 N N . TYR B 1 142 ? 0.544 13.242 17.234 1 96.12 142 TYR B N 1
ATOM 2444 C CA . TYR B 1 142 ? -0.286 14.07 16.359 1 96.12 142 TYR B CA 1
ATOM 2445 C C . TYR B 1 142 ? -0.206 13.594 14.914 1 96.12 142 TYR B C 1
ATOM 2447 O O . TYR B 1 142 ? -0.805 14.195 14.016 1 96.12 142 TYR B O 1
ATOM 2455 N N . TYR B 1 143 ? 0.57 12.531 14.672 1 94.75 143 TYR B N 1
ATOM 2456 C CA . TYR B 1 143 ? 0.579 11.938 13.336 1 94.75 143 TYR B CA 1
ATOM 2457 C C . TYR B 1 143 ? -0.775 11.32 13.008 1 94.75 143 TYR B C 1
ATOM 2459 O O . TYR B 1 143 ? -1.396 10.68 13.852 1 94.75 143 TYR B O 1
ATOM 2467 N N . ASN B 1 144 ? -1.228 11.562 11.719 1 96.31 144 ASN B N 1
ATOM 2468 C CA . ASN B 1 144 ? -2.512 11 11.32 1 96.31 144 ASN B CA 1
ATOM 2469 C C . ASN B 1 144 ? -2.559 9.492 11.547 1 96.31 144 ASN B C 1
ATOM 2471 O O . ASN B 1 144 ? -3.586 8.953 11.961 1 96.31 144 ASN B O 1
ATOM 2475 N N . SER B 1 145 ? -1.472 8.773 11.242 1 95.69 145 SER B N 1
ATOM 2476 C CA . SER B 1 145 ? -1.438 7.328 11.438 1 95.69 145 SER B CA 1
ATOM 2477 C C . SER B 1 145 ? -1.661 6.965 12.898 1 95.69 145 SER B C 1
ATOM 2479 O O . SER B 1 145 ? -2.357 5.992 13.203 1 95.69 145 SER B O 1
ATOM 2481 N N . ASN B 1 146 ? -1.077 7.766 13.852 1 95 146 ASN B N 1
ATOM 2482 C CA . ASN B 1 146 ? -1.266 7.516 15.273 1 95 146 ASN B CA 1
ATOM 2483 C C . ASN B 1 146 ? -2.678 7.875 15.727 1 95 146 ASN B C 1
ATOM 2485 O O . ASN B 1 146 ? -3.258 7.191 16.578 1 95 146 ASN B O 1
ATOM 2489 N N . LEU B 1 147 ? -3.176 8.961 15.188 1 96.69 147 LEU B N 1
ATOM 2490 C CA . LEU B 1 147 ? -4.535 9.383 15.516 1 96.69 147 LEU B CA 1
ATOM 2491 C C . LEU B 1 147 ? -5.543 8.297 15.133 1 96.69 147 LEU B C 1
ATOM 2493 O O . LEU B 1 147 ? -6.574 8.148 15.781 1 96.69 147 LEU B O 1
ATOM 2497 N N . SER B 1 148 ? -5.246 7.555 14.047 1 95.5 148 SER B N 1
ATOM 2498 C CA . SER B 1 148 ? -6.117 6.473 13.609 1 95.5 148 SER B CA 1
ATOM 2499 C C . SER B 1 148 ? -6.109 5.316 14.602 1 95.5 148 SER B C 1
ATOM 2501 O O . SER B 1 148 ? -7.125 4.645 14.797 1 95.5 148 SER B O 1
ATOM 2503 N N . MET B 1 149 ? -5.051 5.145 15.281 1 93.75 149 MET B N 1
ATOM 2504 C CA . MET B 1 149 ? -4.895 4.027 16.203 1 93.75 149 MET B CA 1
ATOM 2505 C C . MET B 1 149 ? -5.25 4.445 17.625 1 93.75 149 MET B C 1
ATOM 2507 O O . MET B 1 149 ? -5.801 3.65 18.391 1 93.75 149 MET B O 1
ATOM 2511 N N . ASN B 1 150 ? -4.875 5.707 17.969 1 95.25 150 ASN B N 1
ATOM 2512 C CA . ASN B 1 150 ? -5.125 6.316 19.281 1 95.25 150 ASN B CA 1
ATOM 2513 C C . ASN B 1 150 ? -5.789 7.684 19.141 1 95.25 150 ASN B C 1
ATOM 2515 O O . ASN B 1 150 ? -5.129 8.711 19.266 1 95.25 150 ASN B O 1
ATOM 2519 N N . PRO B 1 151 ? -7.07 7.676 19.031 1 96.56 151 PRO B N 1
ATOM 2520 C CA . PRO B 1 151 ? -7.805 8.898 18.688 1 96.56 151 PRO B CA 1
ATOM 2521 C C . PRO B 1 151 ? -7.723 9.953 19.797 1 96.56 151 PRO B C 1
ATOM 2523 O O . PRO B 1 151 ? -7.531 9.625 20.969 1 96.56 151 PRO B O 1
ATOM 2526 N N . TYR B 1 152 ? -7.852 11.164 19.453 1 97 152 TYR B N 1
ATOM 2527 C CA . TYR B 1 152 ? -7.652 12.367 20.25 1 97 152 TYR B CA 1
ATOM 2528 C C . TYR B 1 152 ? -8.57 12.359 21.469 1 97 152 TYR B C 1
ATOM 2530 O O . TYR B 1 152 ? -8.164 12.758 22.562 1 97 152 TYR B O 1
ATOM 2538 N N . THR B 1 153 ? -9.734 11.883 21.359 1 95.75 153 THR B N 1
ATOM 2539 C CA . THR B 1 153 ? -10.711 11.93 22.438 1 95.75 153 THR B CA 1
ATOM 2540 C C . THR B 1 153 ? -10.312 10.992 23.578 1 95.75 153 THR B C 1
ATOM 2542 O O . THR B 1 153 ? -10.844 11.078 24.688 1 95.75 153 THR B O 1
ATOM 2545 N N . LYS B 1 154 ? -9.414 10.164 23.359 1 94.56 154 LYS B N 1
ATOM 2546 C CA . LYS B 1 154 ? -8.969 9.211 24.375 1 94.56 154 LYS B CA 1
ATOM 2547 C C . LYS B 1 154 ? -7.719 9.719 25.078 1 94.56 154 LYS B C 1
ATOM 2549 O O . LYS B 1 154 ? -7.223 9.07 26.016 1 94.56 154 LYS B O 1
ATOM 2554 N N . TRP B 1 155 ? -7.301 10.852 24.562 1 91.69 155 TRP B N 1
ATOM 2555 C CA . TRP B 1 155 ? -6.098 11.398 25.188 1 91.69 155 TRP B CA 1
ATOM 2556 C C . TRP B 1 155 ? -6.383 11.867 26.609 1 91.69 155 TRP B C 1
ATOM 2558 O O . TRP B 1 155 ? -7.445 12.43 26.891 1 91.69 155 TRP B O 1
ATOM 2568 N N . GLN B 1 156 ? -5.699 11.367 27.609 1 76.88 156 GLN B N 1
ATOM 2569 C CA . GLN B 1 156 ? -5.828 11.789 29 1 76.88 156 GLN B CA 1
ATOM 2570 C C . GLN B 1 156 ? -5.031 13.055 29.266 1 76.88 156 GLN B C 1
ATOM 2572 O O . GLN B 1 156 ? -4.02 13.312 28.594 1 76.88 156 GLN B O 1
#

pLDDT: mean 96.73, std 2.71, range [76.88, 98.88]

Sequence (312 aa):
MIEIERKFLVKDNSFKSAAFNQNRIAQGYLNSDPERTVRIRIKGNQGYITIKGISNETGMSRFEWEKEIPFDEAKSLLLLCEKGVIDKTRFEVKIGNHTYEVDEFYGENKGLIIAEIELQSETETFEKPHWLGQEVTNDKLYYNSNLSMNPYTKWQMIEIERKFLVKDNSFKSAAFNQNRIAQGYLNSDPERTVRIRIKGNQGYITIKGISNETGMSRFEWEKEIPFDEAKSLLLLCEKGVIDKTRFEVKIGNHTYEVDEFYGENKGLIIAEIELQSETETFEKPHWLGQEVTNDKLYYNSNLSMNPYTKWQ

Solvent-accessible surface area (backbone atoms only — not comparable to full-atom values): 16281 Å² total; per-residue (Å²): 90,80,44,28,48,45,31,22,33,55,69,56,73,66,58,65,81,58,31,83,46,73,42,54,34,42,36,27,28,55,26,67,49,62,54,28,22,30,35,36,33,34,49,73,80,38,12,32,43,36,38,31,38,43,56,46,94,82,44,37,38,26,46,39,48,77,44,81,43,57,39,72,57,36,57,57,52,47,74,44,23,50,77,46,63,43,43,32,38,38,32,35,30,76,46,91,97,41,56,35,42,35,37,40,35,37,80,62,26,44,88,43,45,42,32,33,37,70,46,94,42,93,78,58,82,78,80,78,57,91,40,58,44,60,73,44,54,75,41,63,73,73,35,69,63,38,31,28,74,54,33,58,66,71,61,128,88,79,45,29,48,44,32,22,34,53,68,57,72,66,59,66,80,58,31,82,45,74,41,52,33,42,37,28,30,55,26,66,49,61,56,31,22,29,36,37,34,35,49,72,79,38,13,32,43,36,38,31,37,43,55,46,94,80,44,35,39,26,46,40,46,76,45,80,43,56,41,72,56,37,58,57,51,47,74,46,22,50,78,46,64,44,43,33,38,38,31,36,28,75,46,91,96,41,56,35,42,33,37,41,35,39,81,62,26,45,86,45,46,41,33,34,38,72,45,95,43,93,79,59,83,79,80,78,56,92,41,59,44,58,74,42,53,73,42,62,72,72,34,70,63,39,32,26,73,54,33,56,66,71,62,127

Foldseek 3Di:
DKWFKWKFFWADDVQVVQFPDKWKKKKFWQDLPQQWTWMWMDTPQWIKIKIWGHADPVLGMTDMDMDIDGSVVSVVVRVNGDAQIWIWMWTWHDDPPWIKTKIATDDLQHPTIMIMTIDPDNPDDGDDDPGTHGICSPPCCPDPSNCSVVNNNNDD/DKWFKWKFFWADDVQVVQFPDKWKKKKFWQDLPQQWTWMWMDTPQWIKIKIWGHADPVLGMTDMDMDIDGSVVSVVVRVNGDAQIWIWMWTWHDDPPWIKTKIATDDLQHPTIMIMTIDPDNPDDGDDDPGTHGICSPPCCPDPSNCSVVNNNNDD

Nearest PDB structures (foldseek):
  5a66-assembly2_B  TM=7.811E-01  e=4.637E-06  Arabidopsis thaliana
  3v85-assembly1_A  TM=7.533E-01  e=1.249E-05  Arabidopsis thaliana
  2gfg-assembly3_C  TM=7.325E-01  e=2.851E-05  Halalkalibacterium halodurans
  7lbm-assembly1_l  TM=5.110E-01  e=5.985E-02  Homo sapiens
  5zy8-assembly1_A  TM=5.249E-01  e=9.996E+00  Mycobacterium tuberculosis H37Rv

InterPro domains:
  IPR012042 Inorganic triphosphatase NeuTTM/CthTTM-l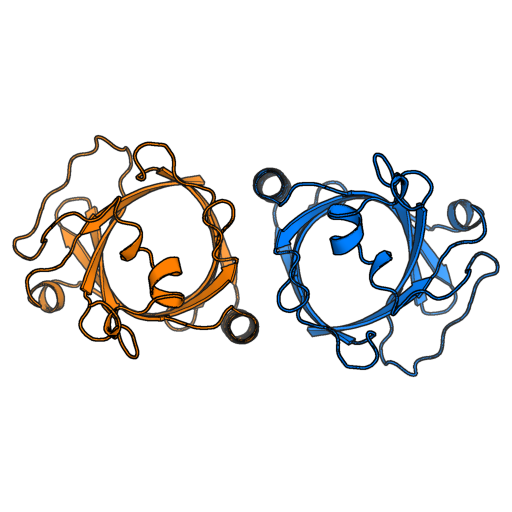ike [PIRSF016487] (1-155)
  IPR012042 Inorganic triphosphatase NeuTTM/CthTTM-like [PTHR40114] (2-155)
  IPR023577 CYTH domain [PF01928] (1-136)
  IPR023577 CYTH domain [PS51707] (1-149)
  IPR023577 CYTH domain [SM01118] (1-152)
  IPR033469 CYTH-like domain superfamily [SSF55154] (1-150)

=== Feature glossary ===
Reading guide. The protein is described through the following features:

Foldseek 3Di. A 3Di character summarizes, for each residue, the relative orientation of the Cα frame of its nearest spatial neighbor. Because it encodes fold topology rather than chemistry, 3Di alignments detect remote structural similarity that sequence alignment misses.

Contact-map, Ramachandran, and PAE plots. Plot images: a contact map (which residues are close in 3D, as an N×N binary image), a Ramachandran scatter (backbone torsion angles, revealing secondary-structure composition at a glance), and — for AlphaFold structures — a PAE heatmap (pairwise prediction confidence).

Radius of gyration, Cα contacts, bounding box. Radius of gyration (Rg) is the root-mean-square distance of Cα atoms from their centroid — a single number for overall size and compactness. A globular domain of N residues has Rg ≈ 2.2·N^0.38 Å; an extended or disordered chain has a much larger Rg. The Cα contact count is the number of residue pairs whose Cα atoms are within 8 Å and are more than four positions apart in sequence — a standard proxy for tertiary packing density. The bounding box is the smallest axis-aligned box enclosing all Cα atoms.

Secondary structure (8-state, DSSP). Eight-state secondary structure (DSSP): H is the canonical α-helix, G the tighter 3₁₀-helix, I the wider π-helix; E/B are β-structure, T and S are turns and bends, and '-' is everything else. DSSP derives these from the pattern of main-chain N–H···O=C hydrogen bonds, not from the sequence.

B-factor. B-factor (Debye–Waller factor) reflects atomic displacement in the crystal lattice. It is an experimental observable (units Å²), not a prediction; low values mean the atom is pinned down, high values mean it moves or is heterogeneous across the crystal.

pLDDT. pLDDT is the predicted lDDT-Cα score: AlphaFold's confidence that the local environment of each residue (all inter-atomic distances within 15 Å) is correctly placed. It is a per-residue number between 0 and 100, with higher meaning more reliable.

Nearest PDB structures. Nearest PDB neighbors are the top structural matches found by Foldseek when searching this structure against the entire Protein Data Bank. Each hit reports a TM-score (0 to 1; >0.5 almost always implies the same fold) and an E-value. These are *structural* homologs — they may share no detectable sequence similarity.

Solvent-accessible surface area. Accessible surface area quantifies burial. A residue with SASA near zero is packed into the hydrophobic core; one with SASA >100 Å² sits on the surface. Computed here via the Shrake–Rupley numerical algorithm with a 1.4 Å probe.

Rendered structure images. Structure images are PyMOL renders from six orthogonal camera directions. Cartoon representation draws helices as coils and strands as arrows; sticks shows the backbone as bonds; surface shows the solvent-excluded envelope. Rainbow coloring maps sequence position to hue (blue→red, N→C); chain coloring assigns a distinct color per polypeptide.

Backbone torsions (φ/ψ). φ (phi) and ψ (psi) are the two rotatable backbone dihedrals per residue: φ is the C(i-1)–N–Cα–C torsion, ψ is the N–Cα–C–N(i+1) torsion, both in degrees on (−180°, 180°]. α-helical residues cluster near (−60°, −45°); β-strand residues near (−120°, +130°). A Ramachandran plot is simply a scatter of (φ, ψ) for every residue.

Predicted aligned error. Predicted Aligned Error (PAE) is an AlphaFold confidence matrix: entry (i, j) is the expected error in the position of residue j, in ångströms, when the prediction is superimposed on the true structure at residue i. Low PAE within a block of residues means that block is internally rigid and well-predicted; high PAE between two blocks means their relative placement is uncertain even if each block individually is confident.

mmCIF coordinates. Structure coordinates are given as an mmCIF _atom_site loop: one row per atom with element, residue name, chain id, sequence number, and x/y/z position in Å. Only the four main-chain atoms per residue are included here; side chains are omitted to keep the record compact.

InterPro / GO / CATH / organism. Database cross-references. InterPro integrates a dozen domain/family signature databases into unified entries with residue-range hits. GO terms attach function/process/location labels with evidence codes. CATH codes position the fold in a four-level structural taxonomy. Organism is the NCBI-taxonomy species name.

Secondary structure (3-state, P-SEA). SS3 is a coarse helix/strand/coil call (letters a/b/c) made by the P-SEA algorithm from inter-Cα distances and dihedrals. It is less detailed than DSSP but needs only Cα positions.

Sequence. Sequence gives the chain of amino acids in standard one-letter code (A=alanine, C=cysteine, …, Y=tyrosine), read N→C. It is the only feature that is directly encoded by the gene; all structural features are derived from the folded form of this sequence.